Protein AF-A0A497LWS5-F1 (afdb_monomer)

Mean predicted aligned error: 10.03 Å

Solvent-accessible surface area (backbone atoms only — not comparable to full-atom values): 17982 Å² total; per-residue (Å²): 143,77,90,73,80,77,73,80,73,49,72,66,57,56,50,51,47,55,33,65,46,50,31,41,52,49,16,23,52,72,26,76,71,39,81,55,52,58,66,43,83,34,97,86,74,46,63,43,43,68,78,48,31,76,57,53,40,93,51,26,67,64,50,52,52,50,38,33,75,77,44,46,26,43,75,43,81,74,47,72,46,61,22,36,76,90,78,62,42,62,52,64,45,83,47,93,90,29,34,33,24,78,81,81,68,47,76,35,78,66,69,38,74,44,81,34,60,27,38,33,77,24,65,70,47,47,60,78,41,44,83,54,32,64,49,52,49,51,46,50,55,38,43,78,31,61,22,58,39,32,14,64,24,80,45,71,20,80,86,67,49,78,39,78,36,54,29,31,30,32,36,74,73,97,78,38,38,32,38,39,31,42,71,49,71,53,98,52,62,39,50,54,64,65,45,50,57,50,45,59,46,44,70,40,50,62,46,47,39,42,35,41,38,20,27,49,19,63,36,74,69,22,48,60,48,26,57,76,70,66,32,49,73,30,52,27,82,47,60,67,42,42,52,54,38,45,62,73,73,53,69,43,39,88,72,46,50,61,42,58,76,42,76,67,55,49,72,71,40,57,70,75,48,27,54,53,49,55,51,42,63,76,58,48,59,43,32,37,57,63,45,11,71,74,71,73,47,57,41,71,57,37,42,51,45,51,53,47,37,30,41,72,20,36,32,46,79,50,74,62,86,97,44,57,35,35,28,64,32,125

Radius of gyration: 25.65 Å; Cα contacts (8 Å, |Δi|>4): 575; chains: 1; bounding box: 59×60×75 Å

pLDDT: mean 88.38, std 11.38, range [30.94, 98.44]

Foldseek 3Di:
DDCDDPPPQDPVNLVLLLDPLNLLLVQCCQLPNDVKFFWDQDQVPGIDRVSQCVRVNPCSVVSLVVCVVVPQKDKDFDDKQWAAPPPRHSQWDDDDQWIAHPPPRDTGNDTDIDTTIMIHGPVVVCVVCVFSRLNSVVSVVLVVLQWSKHAQDWDQFQVRDIDTARMWTWHDDPFTQIEGEHEARDPDADELVQLVSQLVVCVRRLGLAAEYEYVQYHDPVNVVSCVVSRYQYQHHPTDVSSVVSCPVRPHRRVVSAQDFPDPVNLVPDDPLLSLLLVLQQVVQKDALVSSCVVSVHDSVSSVVSLSVSVSVSQWDWDDDPPTIMIGGDD

Sequence (330 aa):
MSRGGEALLKAEERRLLRDRRIQLLMGLLLGGGVERLTPILDPERGYRYPEAERILGSEAEELLEKLQSIGLLERETCGLLALCPRCGSTKIEPEDDAWRCLRCNALEEELRHKPLYCYRPNMERVKSLSDHLILPRVLEFLRERGYRAESPGELLGESGVKHRFDVIARGAGDNPPLIVIDIALGEGLAGDVEVKEMFAKVYDVNPFRAVLIAVPGLREEARRLAERYGIDAIEVKGPKSLLSGLLRVIPPVEEAGYRTLDVMSLLSLPDHLRKTATVLCSLGEATAEEVAERTGRARAVESSYLNQLVRMGYLKKERRGRRVLFSIVA

Secondary structure (DSSP, 8-state):
----------HHHHHHHH-HHHHHHHHHHHTTS-SSB--EEETTTEEE-HHHHHHHGGGHHHHHHHHHHTTSEEEEEEEEEEE-TTT--S-EEEETTEEEETTT--EESS-EEEEEEEEEE-HHHHHHTGGG-HHHHHHHHHHHTT-EEESSEEEE-TTS-EEEESEEEE-SSSS--EEEEEEEE-SS-B-HHHHHHHHHHHHHH--SEEEEEEES-B-HHHHHHHHHHT-EEEE-SSHHHHHHHHHHH---TTTSSPPP--HHHHHHS-HHHHHHHHHHHHHSEEEHHHHHHHHTS-HHHHHHHHHHHHHTTSEEEEEETTEEEEEE--

Nearest PDB structures (foldseek):
  4rs8-assembly1_B  TM=8.319E-01  e=2.334E-03  Sulfolobus sp. NOB8H2
  5k5q-assembly1_B  TM=8.916E-01  e=6.166E-03  Sulfolobus sp. NOB8H2
  5k5r-assembly1_C  TM=7.583E-01  e=3.686E-03  Sulfolobus sp. NOB8H2
  4jba-assembly1_B  TM=8.493E-01  e=2.295E-02  Escherichia coli K-12
  4hw0-assembly2_B  TM=7.861E-01  e=1.629E-02  Saccharolobus solfataricus P2

Structure (mmCIF, N/CA/C/O backbone):
data_AF-A0A497LWS5-F1
#
_entry.id   AF-A0A497LWS5-F1
#
loop_
_atom_site.group_PDB
_atom_site.id
_atom_site.type_symbol
_atom_site.label_atom_id
_atom_site.label_alt_id
_atom_site.label_comp_id
_atom_site.label_asym_id
_atom_site.label_entity_id
_atom_site.label_seq_id
_atom_site.pdbx_PDB_ins_code
_atom_site.Cartn_x
_atom_site.Cartn_y
_atom_site.Cartn_z
_atom_site.occupancy
_atom_site.B_iso_or_equiv
_atom_site.auth_seq_id
_atom_site.auth_comp_id
_atom_site.auth_asym_id
_atom_site.auth_atom_id
_atom_site.pdbx_PDB_model_num
ATOM 1 N N . MET A 1 1 ? 13.895 36.729 2.446 1.00 38.28 1 MET A N 1
ATOM 2 C CA . MET A 1 1 ? 13.066 36.783 1.224 1.00 38.28 1 MET A CA 1
ATOM 3 C C . MET A 1 1 ? 13.919 36.364 0.041 1.00 38.28 1 MET A C 1
ATOM 5 O O . MET A 1 1 ? 14.673 37.173 -0.475 1.00 38.28 1 MET A O 1
ATOM 9 N N . SER A 1 2 ? 13.818 35.106 -0.370 1.00 30.94 2 SER A N 1
ATOM 10 C CA . SER A 1 2 ? 14.335 34.622 -1.649 1.00 30.94 2 SER A CA 1
ATOM 11 C C . SER A 1 2 ? 13.308 33.631 -2.186 1.00 30.94 2 SER A C 1
ATOM 13 O O . SER A 1 2 ? 13.125 32.537 -1.662 1.00 30.94 2 SER A O 1
ATOM 15 N N . ARG A 1 3 ? 12.550 34.091 -3.183 1.00 40.72 3 ARG A N 1
ATOM 16 C CA . ARG A 1 3 ? 11.645 33.276 -3.991 1.00 40.72 3 ARG A CA 1
ATOM 17 C C . ARG A 1 3 ? 12.520 32.345 -4.839 1.00 40.72 3 ARG A C 1
ATOM 19 O O . ARG A 1 3 ? 13.001 32.759 -5.887 1.00 40.72 3 ARG A O 1
ATOM 26 N N . GLY A 1 4 ? 12.795 31.142 -4.339 1.00 32.44 4 GLY A N 1
ATOM 27 C CA . GLY A 1 4 ? 13.410 30.059 -5.108 1.00 32.44 4 GLY A CA 1
ATOM 28 C C . GLY A 1 4 ? 12.338 29.394 -5.964 1.00 32.44 4 GLY A C 1
ATOM 29 O O . GLY A 1 4 ? 11.291 29.023 -5.443 1.00 32.44 4 GLY A O 1
ATOM 30 N N . GLY A 1 5 ? 12.562 29.341 -7.275 1.00 33.16 5 GLY A N 1
ATOM 31 C CA . GLY A 1 5 ? 11.562 28.996 -8.280 1.00 33.16 5 GLY A CA 1
ATOM 32 C C . GLY A 1 5 ? 10.908 27.628 -8.096 1.00 33.16 5 GLY A C 1
ATOM 33 O O . GLY A 1 5 ? 11.512 26.597 -8.374 1.00 33.16 5 GLY A O 1
ATOM 34 N N . GLU A 1 6 ? 9.620 27.635 -7.765 1.00 42.16 6 GLU A N 1
ATOM 35 C CA . GLU A 1 6 ? 8.708 26.600 -8.236 1.00 42.16 6 GLU A CA 1
ATOM 36 C C . GLU A 1 6 ? 8.592 26.767 -9.754 1.00 42.16 6 GLU A C 1
ATOM 38 O O . GLU A 1 6 ? 7.849 27.61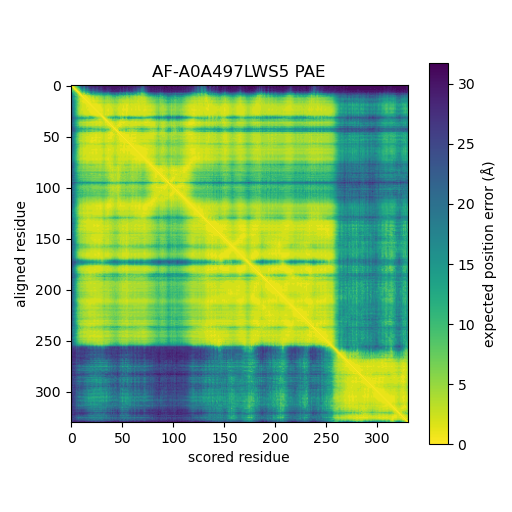6 -10.252 1.00 42.16 6 GLU A O 1
ATOM 43 N N . ALA A 1 7 ? 9.347 25.978 -10.521 1.00 49.41 7 ALA A N 1
ATOM 44 C CA . ALA A 1 7 ? 8.943 25.702 -11.890 1.00 49.41 7 ALA A CA 1
ATOM 45 C C . ALA A 1 7 ? 7.501 25.180 -11.814 1.00 49.41 7 ALA A C 1
ATOM 47 O O . ALA A 1 7 ? 7.252 24.157 -11.175 1.00 49.41 7 ALA A O 1
ATOM 48 N N . LEU A 1 8 ? 6.544 25.923 -12.381 1.00 55.91 8 LEU A N 1
ATOM 49 C CA . LEU A 1 8 ? 5.142 25.520 -12.444 1.00 55.91 8 LEU A CA 1
ATOM 50 C C . LEU A 1 8 ? 5.075 24.106 -13.033 1.00 55.91 8 LEU A C 1
ATOM 52 O O . LEU A 1 8 ? 5.254 23.931 -14.237 1.00 55.91 8 LEU A O 1
ATOM 56 N N . LEU A 1 9 ? 4.845 23.108 -12.173 1.00 67.44 9 LEU A N 1
ATOM 57 C CA . LEU A 1 9 ? 4.628 21.725 -12.593 1.00 67.44 9 LEU A CA 1
ATOM 58 C C . LEU A 1 9 ? 3.557 21.711 -13.673 1.00 67.44 9 LEU A C 1
ATOM 60 O O . LEU A 1 9 ? 2.461 22.256 -13.474 1.00 67.44 9 LEU A O 1
ATOM 64 N N . LYS A 1 10 ? 3.867 21.074 -14.800 1.00 79.69 10 LYS A N 1
ATOM 65 C CA . LYS A 1 10 ? 2.916 20.963 -15.905 1.00 79.69 10 LYS A CA 1
ATOM 66 C C . LYS A 1 10 ? 1.678 20.209 -15.414 1.00 79.69 10 LYS A C 1
ATOM 68 O O . LYS A 1 10 ? 1.763 19.339 -14.545 1.00 79.69 10 LYS A O 1
ATOM 73 N N . ALA A 1 11 ? 0.507 20.522 -15.970 1.00 76.75 11 ALA A N 1
ATOM 74 C CA . ALA A 1 11 ? -0.748 19.873 -15.573 1.00 76.75 11 ALA A CA 1
ATOM 75 C C . ALA A 1 11 ? -0.670 18.336 -15.682 1.00 76.75 11 ALA A C 1
ATOM 77 O O . ALA A 1 11 ? -1.199 17.622 -14.832 1.00 76.75 11 ALA A O 1
ATOM 78 N N . GLU A 1 12 ? 0.050 17.837 -16.685 1.00 79.31 12 GLU A N 1
ATOM 79 C CA . GLU A 1 12 ? 0.307 16.411 -16.898 1.00 79.31 12 GLU A CA 1
ATOM 80 C C . GLU A 1 12 ? 1.173 15.785 -15.800 1.00 79.31 12 GLU A C 1
ATOM 82 O O . GLU A 1 12 ? 0.857 14.697 -15.326 1.00 79.31 12 GLU A O 1
ATOM 87 N N . GLU A 1 13 ? 2.215 16.480 -15.335 1.00 84.44 13 GLU A N 1
ATOM 88 C CA . GLU A 1 13 ? 3.061 16.017 -14.226 1.00 84.44 13 GLU A CA 1
ATOM 89 C C . GLU A 1 13 ? 2.252 15.945 -12.931 1.00 84.44 13 GLU A C 1
ATOM 91 O O . GLU A 1 13 ? 2.324 14.961 -12.201 1.00 84.44 13 GLU A O 1
ATOM 96 N N . ARG A 1 14 ? 1.399 16.944 -12.668 1.00 84.06 14 ARG A N 1
ATOM 97 C CA . ARG A 1 14 ? 0.508 16.935 -11.496 1.00 84.06 14 ARG A CA 1
ATOM 98 C C . ARG A 1 14 ? -0.481 15.774 -11.527 1.00 84.06 14 ARG A C 1
ATOM 100 O O . ARG A 1 14 ? -0.742 15.183 -10.481 1.00 84.06 14 ARG A O 1
ATOM 107 N N . ARG A 1 15 ? -1.038 15.458 -12.700 1.00 85.50 15 ARG A N 1
ATOM 108 C CA . ARG A 1 15 ? -1.927 14.301 -12.884 1.00 85.50 15 ARG A CA 1
ATOM 109 C C . ARG A 1 15 ? -1.180 12.995 -12.646 1.00 85.50 15 ARG A C 1
ATOM 111 O O . ARG A 1 15 ? -1.668 12.167 -11.889 1.00 85.50 15 ARG A O 1
ATOM 118 N N . LEU A 1 16 ? 0.022 12.858 -13.208 1.00 88.75 16 LEU A N 1
ATOM 119 C CA . LEU A 1 16 ? 0.868 11.682 -13.013 1.00 88.75 16 LEU A CA 1
ATOM 120 C C . LEU A 1 16 ? 1.207 11.466 -11.533 1.00 88.75 16 LEU A C 1
ATOM 122 O O . LEU A 1 16 ? 1.075 10.359 -11.030 1.00 88.75 16 LEU A O 1
ATOM 126 N N . LEU A 1 17 ? 1.585 12.523 -10.811 1.00 88.50 17 LEU A N 1
ATOM 127 C CA . LEU A 1 17 ? 1.900 12.426 -9.384 1.00 88.50 17 LEU A CA 1
ATOM 128 C C . LEU A 1 17 ? 0.673 12.072 -8.536 1.00 88.50 17 LEU A C 1
ATOM 130 O O . LEU A 1 17 ? 0.833 11.472 -7.482 1.00 88.50 17 LEU A O 1
ATOM 134 N N . ARG A 1 18 ? -0.545 12.412 -8.971 1.00 86.75 18 ARG A N 1
ATOM 135 C CA . ARG A 1 18 ? -1.796 12.054 -8.280 1.00 86.75 18 ARG A CA 1
ATOM 136 C C . ARG A 1 18 ? -2.355 10.689 -8.685 1.00 86.75 18 ARG A C 1
ATOM 138 O O . ARG A 1 18 ? -3.322 10.245 -8.069 1.00 86.75 18 ARG A O 1
ATOM 145 N N . ASP A 1 19 ? -1.762 10.022 -9.671 1.00 90.12 19 ASP A N 1
ATOM 146 C CA . ASP A 1 19 ? -2.138 8.663 -10.050 1.00 90.12 19 ASP A CA 1
ATOM 147 C C . ASP A 1 19 ? -1.854 7.700 -8.883 1.00 90.12 19 ASP A C 1
ATOM 149 O O . ASP A 1 19 ? -0.761 7.676 -8.306 1.00 90.12 19 ASP A O 1
ATOM 153 N N . ARG A 1 20 ? -2.858 6.892 -8.527 1.00 91.69 20 ARG A N 1
ATOM 154 C CA . ARG A 1 20 ? -2.791 5.927 -7.423 1.00 91.69 20 ARG A CA 1
ATOM 155 C C . ARG A 1 20 ? -1.648 4.924 -7.589 1.00 91.69 20 ARG A C 1
ATOM 157 O O . ARG A 1 20 ? -0.993 4.594 -6.604 1.00 91.69 20 ARG A O 1
ATOM 164 N N . ARG A 1 21 ? -1.371 4.463 -8.812 1.00 94.00 21 ARG A N 1
ATOM 165 C CA . ARG A 1 21 ? -0.277 3.525 -9.109 1.00 94.00 21 ARG A CA 1
ATOM 166 C C . ARG A 1 21 ? 1.078 4.171 -8.831 1.00 94.00 21 ARG A C 1
ATOM 168 O O . ARG A 1 21 ? 1.944 3.540 -8.232 1.00 94.00 21 ARG A O 1
ATOM 175 N N . ILE A 1 22 ? 1.238 5.444 -9.187 1.00 94.50 22 ILE A N 1
ATOM 176 C CA . ILE A 1 22 ? 2.473 6.202 -8.940 1.00 94.50 22 ILE A CA 1
ATOM 177 C C . ILE A 1 22 ? 2.659 6.470 -7.442 1.00 94.50 22 ILE A C 1
ATOM 179 O O . ILE A 1 22 ? 3.753 6.267 -6.918 1.00 94.50 22 ILE A O 1
ATOM 183 N N . GLN A 1 23 ? 1.593 6.834 -6.723 1.00 94.25 23 GLN A N 1
ATOM 184 C CA . GLN A 1 23 ? 1.627 6.988 -5.261 1.00 94.25 23 GLN A CA 1
ATOM 185 C C . GLN A 1 23 ? 2.041 5.686 -4.562 1.00 94.25 23 GLN A C 1
ATOM 187 O O . GLN A 1 23 ? 2.899 5.711 -3.681 1.00 94.25 23 GLN A O 1
ATOM 192 N N . LEU A 1 24 ? 1.488 4.545 -4.985 1.00 94.31 24 LEU A N 1
ATOM 193 C CA . LEU A 1 24 ? 1.831 3.227 -4.443 1.00 94.31 24 LEU A CA 1
ATOM 194 C C . LEU A 1 24 ? 3.262 2.799 -4.782 1.00 94.31 24 LEU A C 1
ATOM 196 O O . LEU A 1 24 ? 3.932 2.225 -3.926 1.00 94.31 24 LEU A O 1
ATOM 200 N N . LEU A 1 25 ? 3.748 3.093 -5.993 1.00 95.44 25 LEU A N 1
ATOM 201 C CA . LEU A 1 25 ? 5.136 2.831 -6.381 1.00 95.44 25 LEU A CA 1
ATOM 202 C C . LEU A 1 25 ? 6.109 3.633 -5.511 1.00 95.44 25 LEU A C 1
ATOM 204 O O . LEU A 1 25 ? 7.076 3.081 -4.988 1.00 95.44 25 LEU A O 1
ATOM 208 N N . MET A 1 26 ? 5.832 4.924 -5.309 1.00 94.69 26 MET A N 1
ATOM 209 C CA . MET A 1 26 ? 6.629 5.754 -4.407 1.00 94.69 26 MET A CA 1
ATOM 210 C C . MET A 1 26 ? 6.539 5.259 -2.963 1.00 94.69 26 MET A C 1
ATOM 212 O O . MET A 1 26 ? 7.531 5.291 -2.241 1.00 94.69 26 MET A O 1
ATOM 216 N N . GLY A 1 27 ? 5.381 4.741 -2.558 1.00 93.62 27 GLY A N 1
ATOM 217 C CA . GLY A 1 27 ? 5.211 4.039 -1.292 1.00 93.62 27 GLY A CA 1
ATOM 218 C C . GLY A 1 27 ? 6.115 2.827 -1.135 1.00 93.62 27 GLY A C 1
ATOM 219 O O . GLY A 1 27 ? 6.771 2.703 -0.109 1.00 93.62 27 GLY A O 1
ATOM 220 N N . LEU A 1 28 ? 6.195 1.978 -2.161 1.00 94.25 28 LEU A N 1
ATOM 221 C CA . LEU A 1 28 ? 7.060 0.796 -2.181 1.00 94.25 28 LEU A CA 1
ATOM 222 C C . LEU A 1 28 ? 8.536 1.161 -2.000 1.00 94.25 28 LEU A C 1
ATOM 224 O O . LEU A 1 28 ? 9.228 0.553 -1.182 1.00 94.25 28 LEU A O 1
ATOM 228 N N . LEU A 1 29 ? 8.990 2.177 -2.736 1.00 93.62 29 LEU A N 1
ATOM 229 C CA . LEU A 1 29 ? 10.376 2.648 -2.716 1.00 93.62 29 LEU A CA 1
ATOM 230 C C . LEU A 1 29 ? 10.758 3.363 -1.410 1.00 93.62 29 LEU A C 1
ATOM 232 O O . LEU A 1 29 ? 11.913 3.323 -0.998 1.00 93.62 29 LEU A O 1
ATOM 236 N N . LEU A 1 30 ? 9.809 4.038 -0.752 1.00 91.06 30 LEU A N 1
ATOM 237 C CA . LEU A 1 30 ? 10.081 4.877 0.427 1.00 91.06 30 LEU A CA 1
ATOM 238 C C . LEU A 1 30 ? 9.642 4.248 1.757 1.00 91.06 30 LEU A C 1
ATOM 240 O O . LEU A 1 30 ? 10.062 4.717 2.820 1.00 91.06 30 LEU A O 1
ATOM 244 N N . GLY A 1 31 ? 8.793 3.222 1.702 1.00 81.12 31 GLY A N 1
ATOM 245 C CA . GLY A 1 31 ? 8.220 2.490 2.834 1.00 81.12 31 GLY A CA 1
ATOM 246 C C . GLY A 1 31 ? 9.021 1.258 3.255 1.00 81.12 31 GLY A C 1
ATOM 247 O O . GLY A 1 31 ? 8.512 0.442 4.012 1.00 81.12 31 GLY A O 1
ATOM 248 N N . GLY A 1 32 ? 10.252 1.096 2.758 1.00 71.62 32 GLY A N 1
ATOM 249 C CA . GLY A 1 32 ? 11.156 0.014 3.165 1.00 71.62 32 GLY A CA 1
ATOM 250 C C . GLY A 1 32 ? 10.890 -1.343 2.509 1.00 71.62 32 GLY A C 1
ATOM 251 O O . GLY A 1 32 ? 11.518 -2.321 2.902 1.00 71.62 32 GLY A O 1
ATOM 252 N N . GLY A 1 33 ? 9.996 -1.415 1.516 1.00 70.88 33 GLY A N 1
ATOM 253 C CA . GLY A 1 33 ? 9.726 -2.654 0.787 1.00 70.88 33 GLY A CA 1
ATOM 254 C C . GLY A 1 33 ? 10.850 -3.026 -0.181 1.00 70.88 33 GLY A C 1
ATOM 255 O O . GLY A 1 33 ? 11.246 -4.186 -0.251 1.00 70.88 33 GLY A O 1
ATOM 256 N N . VAL A 1 34 ? 11.365 -2.046 -0.932 1.00 85.12 34 VAL A N 1
ATOM 257 C CA . VAL A 1 34 ? 12.408 -2.250 -1.948 1.00 85.12 34 VAL A CA 1
ATOM 258 C C . VAL A 1 34 ? 13.305 -1.010 -2.027 1.00 85.12 34 VAL A C 1
ATOM 260 O O . VAL A 1 34 ? 12.800 0.099 -2.158 1.00 85.12 34 VAL A O 1
ATOM 263 N N . GLU A 1 35 ? 14.630 -1.184 -1.990 1.00 86.25 35 GLU A N 1
ATOM 264 C CA . GLU A 1 35 ? 15.592 -0.069 -2.102 1.00 86.25 35 GLU A CA 1
ATOM 265 C C . GLU A 1 35 ? 15.678 0.489 -3.534 1.00 86.25 35 GLU A C 1
ATOM 267 O O . GLU A 1 35 ? 15.780 1.698 -3.747 1.00 86.25 35 GLU A O 1
ATOM 272 N N . ARG A 1 36 ? 15.642 -0.404 -4.529 1.00 93.75 36 ARG A N 1
ATOM 273 C CA . ARG A 1 36 ? 15.696 -0.074 -5.955 1.00 93.75 36 ARG A CA 1
ATOM 274 C C . ARG A 1 36 ? 14.913 -1.083 -6.783 1.00 93.75 36 ARG A C 1
ATOM 276 O O . ARG A 1 36 ? 14.899 -2.268 -6.464 1.00 93.75 36 ARG A O 1
ATOM 283 N N . LEU A 1 37 ? 14.328 -0.637 -7.885 1.00 96.62 37 LEU A N 1
ATOM 284 C CA . LEU A 1 37 ? 13.694 -1.529 -8.853 1.00 96.62 37 LEU A CA 1
ATOM 285 C C . LEU A 1 37 ? 14.781 -2.101 -9.756 1.00 96.62 37 LEU A C 1
ATOM 287 O O . LEU A 1 37 ? 15.448 -1.348 -10.468 1.00 96.62 37 LEU A O 1
ATOM 291 N N . THR A 1 38 ? 14.969 -3.416 -9.710 1.00 95.06 38 THR A N 1
ATOM 292 C CA . THR A 1 38 ? 15.981 -4.133 -10.492 1.00 95.06 38 THR A CA 1
ATOM 293 C C . THR A 1 38 ? 15.288 -5.024 -11.520 1.00 95.06 38 THR A C 1
ATOM 295 O O . THR A 1 38 ? 14.347 -5.732 -11.162 1.00 95.06 38 THR A O 1
ATOM 298 N N . PRO A 1 39 ? 15.720 -5.003 -12.792 1.00 95.19 39 PRO A N 1
ATOM 299 C CA . PRO A 1 39 ? 15.145 -5.873 -13.796 1.00 95.19 39 PRO A CA 1
ATOM 300 C C . PRO A 1 39 ? 15.607 -7.317 -13.586 1.00 95.19 39 PRO A C 1
ATOM 302 O O . PRO A 1 39 ? 16.758 -7.564 -13.225 1.00 95.19 39 PRO A O 1
ATOM 305 N N . ILE A 1 40 ? 14.727 -8.272 -13.873 1.00 92.81 40 ILE A N 1
ATOM 306 C CA . ILE A 1 40 ? 15.056 -9.699 -13.935 1.00 92.81 40 ILE A CA 1
ATOM 307 C C . ILE A 1 40 ? 14.929 -10.203 -15.367 1.00 92.81 40 ILE A C 1
ATOM 309 O O . ILE A 1 40 ? 14.113 -9.689 -16.133 1.00 92.81 40 ILE A O 1
ATOM 313 N N . LEU A 1 41 ? 15.702 -11.227 -15.721 1.00 88.38 41 LEU A N 1
ATOM 314 C CA . LEU A 1 41 ? 15.520 -11.942 -16.981 1.00 88.38 41 LEU A CA 1
ATOM 315 C C . LEU A 1 41 ? 14.320 -12.887 -16.879 1.00 88.38 41 LEU A C 1
ATOM 317 O O . LEU A 1 41 ? 14.225 -13.694 -15.957 1.00 88.38 41 LEU A O 1
ATOM 321 N N . ASP A 1 42 ? 13.424 -12.791 -17.854 1.00 84.75 42 ASP A N 1
ATOM 322 C CA . ASP A 1 42 ? 12.297 -13.692 -18.063 1.00 84.75 42 ASP A CA 1
ATOM 323 C C . ASP A 1 42 ? 12.542 -14.448 -19.382 1.00 84.75 42 ASP A C 1
ATOM 325 O O . ASP A 1 42 ? 12.596 -13.817 -20.442 1.00 84.75 42 ASP A O 1
ATOM 329 N N . PRO A 1 43 ? 12.704 -15.784 -19.355 1.00 73.25 43 PRO A N 1
ATOM 330 C CA . PRO A 1 43 ? 13.042 -16.560 -20.549 1.00 73.25 43 PRO A CA 1
ATOM 331 C C . PRO A 1 43 ? 12.067 -16.384 -21.719 1.00 73.25 43 PRO A C 1
ATOM 333 O O . PRO A 1 43 ? 12.471 -16.512 -22.873 1.00 73.25 43 PRO A O 1
ATOM 336 N N . GLU A 1 44 ? 10.798 -16.074 -21.449 1.00 77.19 44 GLU A N 1
ATOM 337 C CA . GLU A 1 44 ? 9.766 -15.924 -22.477 1.00 77.19 44 GLU A CA 1
ATOM 338 C C . GLU A 1 44 ? 9.517 -14.464 -22.855 1.00 77.19 44 GLU A C 1
ATOM 340 O O . GLU A 1 44 ? 9.239 -14.157 -24.015 1.00 77.19 44 GLU A O 1
ATOM 345 N N . ARG A 1 45 ? 9.614 -13.552 -21.885 1.00 76.25 45 ARG A N 1
ATOM 346 C CA . ARG A 1 45 ? 9.246 -12.137 -22.050 1.00 76.25 45 ARG A CA 1
ATOM 347 C C . ARG A 1 45 ? 10.445 -11.192 -22.158 1.00 76.25 45 ARG A C 1
ATOM 349 O O . ARG A 1 45 ? 10.252 -9.993 -22.324 1.00 76.25 45 ARG A O 1
ATOM 356 N N . GLY A 1 46 ? 11.669 -11.711 -22.097 1.00 84.88 46 GLY A N 1
ATOM 357 C CA . GLY A 1 46 ? 12.904 -10.934 -22.178 1.00 84.88 46 GLY A CA 1
ATOM 358 C C . GLY A 1 46 ? 13.389 -10.497 -20.800 1.00 84.88 46 GLY A C 1
ATOM 359 O O . GLY A 1 46 ? 14.071 -11.252 -20.117 1.00 84.88 46 GLY A O 1
ATOM 360 N N . TYR A 1 47 ? 13.063 -9.276 -20.386 1.00 90.88 47 TYR A N 1
ATOM 361 C CA . TYR A 1 47 ? 13.327 -8.798 -19.028 1.00 90.88 47 TYR A CA 1
ATOM 362 C C . TYR A 1 47 ? 12.113 -8.063 -18.485 1.00 90.88 47 TYR A C 1
ATOM 364 O O . TYR A 1 47 ? 11.248 -7.619 -19.239 1.00 90.88 47 TYR A O 1
ATOM 372 N N . ARG A 1 48 ? 12.035 -7.989 -17.162 1.00 93.69 48 ARG A N 1
ATOM 373 C CA . ARG A 1 48 ? 10.847 -7.544 -16.438 1.00 93.69 48 ARG A CA 1
ATOM 374 C C . ARG A 1 48 ? 11.223 -6.780 -15.189 1.00 93.69 48 ARG A C 1
ATOM 376 O O . ARG A 1 48 ? 12.304 -6.993 -14.650 1.00 93.69 48 ARG A O 1
ATOM 383 N N . TYR A 1 49 ? 10.296 -5.969 -14.692 1.00 95.62 49 TYR A N 1
ATOM 384 C CA . TYR A 1 49 ? 10.394 -5.312 -13.385 1.00 95.62 49 TYR A CA 1
ATOM 385 C C . TYR A 1 49 ? 9.274 -5.832 -12.477 1.00 95.62 49 TYR A C 1
ATOM 387 O O . TYR A 1 49 ? 8.261 -5.149 -12.334 1.00 95.62 49 TYR A O 1
ATOM 395 N N . PRO A 1 50 ? 9.391 -7.030 -11.876 1.00 94.19 50 PRO A N 1
ATOM 396 C CA . PRO A 1 50 ? 8.275 -7.701 -11.204 1.00 94.19 50 PRO A CA 1
ATOM 397 C C . PRO A 1 50 ? 7.599 -6.849 -10.126 1.00 94.19 50 PRO A C 1
ATOM 399 O O . PRO A 1 50 ? 6.374 -6.843 -9.997 1.00 94.19 50 PRO A O 1
ATOM 402 N N . GLU A 1 51 ? 8.392 -6.111 -9.355 1.00 94.25 51 GLU A N 1
ATOM 403 C CA . GLU A 1 51 ? 7.930 -5.227 -8.291 1.00 94.25 51 GLU A CA 1
ATOM 404 C C . GLU A 1 51 ? 7.148 -4.034 -8.843 1.00 94.25 51 GLU A C 1
ATOM 406 O O . GLU A 1 51 ? 6.094 -3.693 -8.303 1.00 94.25 51 GLU A O 1
ATOM 411 N N . ALA A 1 52 ? 7.629 -3.438 -9.937 1.00 95.75 52 ALA A N 1
ATOM 412 C CA . ALA A 1 52 ? 6.954 -2.333 -10.604 1.00 95.75 52 ALA A CA 1
ATOM 413 C C . ALA A 1 52 ? 5.698 -2.819 -11.339 1.00 95.75 52 ALA A C 1
ATOM 415 O O . ALA A 1 52 ? 4.636 -2.227 -11.189 1.00 95.75 52 ALA A O 1
ATOM 416 N N . GLU A 1 53 ? 5.778 -3.934 -12.065 1.00 96.12 53 GLU A N 1
ATOM 417 C CA . GLU A 1 53 ? 4.673 -4.545 -12.814 1.00 96.12 53 GLU A CA 1
ATOM 418 C C . GLU A 1 53 ? 3.490 -4.917 -11.916 1.00 96.12 53 GLU A C 1
ATOM 420 O O . GLU A 1 53 ? 2.340 -4.773 -12.325 1.00 96.12 53 GLU A O 1
ATOM 425 N N . ARG A 1 54 ? 3.740 -5.316 -10.661 1.00 93.44 54 ARG A N 1
ATOM 426 C CA . ARG A 1 54 ? 2.679 -5.589 -9.675 1.00 93.44 54 ARG A CA 1
ATOM 427 C C . ARG A 1 54 ? 1.814 -4.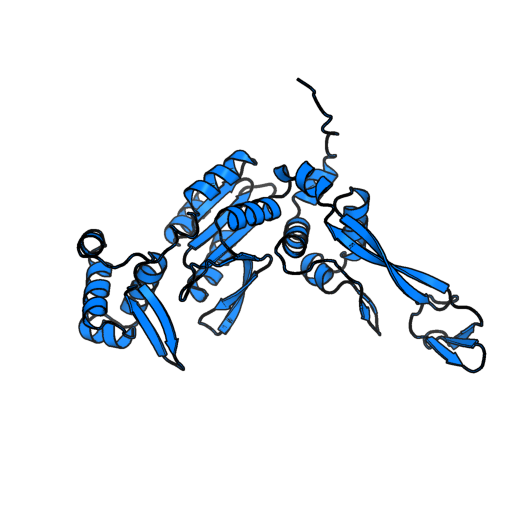358 -9.363 1.00 93.44 54 ARG A C 1
ATOM 429 O O . ARG A 1 54 ? 0.692 -4.509 -8.880 1.00 93.44 54 ARG A O 1
ATOM 436 N N . ILE A 1 55 ? 2.337 -3.150 -9.577 1.00 94.44 55 ILE A N 1
ATOM 437 C CA . ILE A 1 55 ? 1.668 -1.879 -9.261 1.00 94.44 55 ILE A CA 1
ATOM 438 C C . ILE A 1 55 ? 1.253 -1.137 -10.537 1.00 94.44 55 ILE A C 1
ATOM 440 O O . ILE A 1 55 ? 0.131 -0.646 -10.633 1.00 94.44 55 ILE A O 1
ATOM 444 N N . LEU A 1 56 ? 2.161 -1.045 -11.504 1.00 96.00 56 LEU A N 1
ATOM 445 C CA . LEU A 1 56 ? 2.019 -0.263 -12.729 1.00 96.00 56 LEU A CA 1
ATOM 446 C C . LEU A 1 56 ? 1.361 -1.060 -13.866 1.00 96.00 56 LEU A C 1
ATOM 448 O O . LEU A 1 56 ? 0.814 -0.461 -14.789 1.00 96.00 56 LEU A O 1
ATOM 452 N N . GLY A 1 57 ? 1.366 -2.394 -13.786 1.00 94.44 57 GLY A N 1
ATOM 453 C CA . GLY A 1 57 ? 0.869 -3.276 -14.838 1.00 94.44 57 GLY A CA 1
ATOM 454 C C . GLY A 1 57 ? 1.840 -3.390 -16.014 1.00 94.44 57 GLY A C 1
ATOM 455 O O . GLY A 1 57 ? 3.056 -3.306 -15.845 1.00 94.44 57 GLY A O 1
ATOM 456 N N . SER A 1 58 ? 1.301 -3.586 -17.219 1.00 91.56 58 SER A N 1
ATOM 457 C CA . SER A 1 58 ? 2.083 -3.739 -18.457 1.00 91.56 58 SER A CA 1
ATOM 458 C C . SER A 1 58 ? 2.838 -2.476 -18.878 1.00 91.56 58 SER A C 1
ATOM 460 O O . SER A 1 58 ? 3.791 -2.569 -19.639 1.00 91.56 58 SER A O 1
ATOM 462 N N . GLU A 1 59 ? 2.434 -1.309 -18.377 1.00 93.69 59 GLU A N 1
ATOM 463 C CA . GLU A 1 59 ? 3.053 -0.006 -18.664 1.00 93.69 59 GLU A CA 1
ATOM 464 C C . GLU A 1 59 ? 4.271 0.284 -17.764 1.00 93.69 59 GLU A C 1
ATOM 466 O O . GLU A 1 59 ? 4.751 1.415 -17.718 1.00 93.69 59 GLU A O 1
ATOM 471 N N . ALA A 1 60 ? 4.752 -0.699 -16.991 1.00 95.69 60 ALA A N 1
ATOM 472 C CA . ALA A 1 60 ? 5.758 -0.469 -15.957 1.00 95.69 60 ALA A CA 1
ATOM 473 C C . ALA A 1 60 ? 7.026 0.209 -16.491 1.00 95.69 60 ALA A C 1
ATOM 475 O O . ALA A 1 60 ? 7.440 1.220 -15.935 1.00 95.69 60 ALA A O 1
ATOM 476 N N . GLU A 1 61 ? 7.618 -0.306 -17.568 1.00 93.38 61 GLU A N 1
ATOM 477 C CA . GLU A 1 61 ? 8.846 0.263 -18.133 1.00 93.38 61 GLU A CA 1
ATOM 478 C C . GLU A 1 61 ? 8.642 1.705 -18.622 1.00 93.38 61 GLU A C 1
ATOM 480 O O . GLU A 1 61 ? 9.385 2.598 -18.216 1.00 93.38 61 GLU A O 1
ATOM 485 N N . GLU A 1 62 ? 7.590 1.955 -19.407 1.00 94.69 62 GLU A N 1
ATOM 486 C CA . GLU A 1 62 ? 7.264 3.290 -19.926 1.00 94.69 62 GLU A CA 1
ATOM 487 C C . GLU A 1 62 ? 7.048 4.303 -18.791 1.00 94.69 62 GLU A C 1
ATOM 489 O O . GLU A 1 62 ? 7.566 5.422 -18.821 1.00 94.69 62 GLU A O 1
ATOM 494 N N . LEU A 1 63 ? 6.320 3.909 -17.743 1.00 96.06 63 LEU A N 1
ATOM 495 C CA . LEU A 1 63 ? 6.089 4.768 -16.586 1.00 96.06 63 LEU A CA 1
ATOM 496 C C . LEU A 1 63 ? 7.371 5.004 -15.780 1.00 96.06 63 LEU A C 1
ATOM 498 O O . LEU A 1 63 ? 7.576 6.124 -15.317 1.00 96.06 63 LEU A O 1
ATOM 502 N N . LEU A 1 64 ? 8.258 4.014 -15.637 1.00 96.88 64 LEU A N 1
ATOM 503 C CA . LEU A 1 64 ? 9.556 4.205 -14.978 1.00 96.88 64 LEU A CA 1
ATOM 504 C C . LEU A 1 64 ? 10.445 5.188 -15.746 1.00 96.88 64 LEU A C 1
ATOM 506 O O . LEU A 1 64 ? 11.033 6.084 -15.138 1.00 96.88 64 LEU A O 1
ATOM 510 N N . GLU A 1 65 ? 10.501 5.079 -17.074 1.00 95.19 65 GLU A N 1
ATOM 511 C CA . GLU A 1 65 ? 11.197 6.044 -17.931 1.00 95.19 65 GLU A CA 1
ATOM 512 C C . GLU A 1 65 ? 10.588 7.444 -17.814 1.00 95.19 65 GLU A C 1
ATOM 514 O O . GLU A 1 65 ? 11.310 8.433 -17.660 1.00 95.19 65 GLU A O 1
ATOM 519 N N . LYS A 1 66 ? 9.256 7.543 -17.786 1.00 94.75 66 LYS A N 1
ATOM 520 C CA . LYS A 1 66 ? 8.563 8.818 -17.592 1.00 94.75 66 LYS A CA 1
ATOM 521 C C . LYS A 1 66 ? 8.892 9.437 -16.235 1.00 94.75 66 LYS A C 1
ATOM 523 O O . LYS A 1 66 ? 9.242 10.615 -16.177 1.00 94.75 66 LYS A O 1
ATOM 528 N N . LEU A 1 67 ? 8.843 8.659 -15.154 1.00 95.19 67 LEU A N 1
ATOM 529 C CA . LEU A 1 67 ? 9.202 9.119 -13.810 1.00 95.19 67 LEU A CA 1
ATOM 530 C C . LEU A 1 67 ? 10.674 9.543 -13.714 1.00 95.19 67 LEU A C 1
ATOM 532 O O . LEU A 1 67 ? 10.989 10.504 -13.010 1.00 95.19 67 LEU A O 1
ATOM 536 N N . GLN A 1 68 ? 11.563 8.874 -14.448 1.00 95.81 68 GLN A N 1
ATOM 537 C CA . GLN A 1 68 ? 12.964 9.267 -14.557 1.00 95.81 68 GLN A CA 1
ATOM 538 C C . GLN A 1 68 ? 13.133 10.584 -15.324 1.00 95.81 68 GLN A C 1
ATOM 540 O O . GLN A 1 68 ? 13.876 11.455 -14.877 1.00 95.81 68 GLN A O 1
ATOM 545 N N . SER A 1 69 ? 12.409 10.783 -16.428 1.00 93.44 69 SER A N 1
ATOM 546 C CA . SER A 1 69 ? 12.509 12.016 -17.224 1.00 93.44 69 SER A CA 1
ATOM 547 C C . SER A 1 69 ? 12.024 13.270 -16.482 1.00 93.44 69 SER A C 1
ATOM 549 O O . SER A 1 69 ? 12.572 14.349 -16.693 1.00 93.44 69 SER A O 1
ATOM 551 N N . ILE A 1 70 ? 11.058 13.138 -15.560 1.00 91.88 70 ILE A N 1
ATOM 552 C CA . ILE A 1 70 ? 10.625 14.236 -14.667 1.00 91.88 70 ILE A CA 1
ATOM 553 C C . ILE A 1 70 ? 11.498 14.372 -13.402 1.00 91.88 70 ILE A C 1
ATOM 555 O O . ILE A 1 70 ? 11.216 15.201 -12.525 1.00 91.88 70 ILE A O 1
ATOM 559 N N . GLY A 1 71 ? 12.533 13.533 -13.293 1.00 93.25 71 GLY A N 1
ATOM 560 C CA . GLY A 1 71 ? 13.515 13.511 -12.214 1.00 93.25 71 GLY A CA 1
ATOM 561 C C . GLY A 1 71 ? 13.034 12.883 -10.909 1.00 93.25 71 GLY A C 1
ATOM 562 O O . GLY A 1 71 ? 13.730 13.006 -9.909 1.00 93.25 71 GLY A O 1
ATOM 563 N N . LEU A 1 72 ? 11.851 12.254 -10.867 1.00 93.81 72 LEU A N 1
ATOM 564 C CA . LEU A 1 72 ? 11.353 11.609 -9.643 1.00 93.81 72 LEU A CA 1
ATOM 565 C C . LEU A 1 72 ? 12.144 10.335 -9.319 1.00 93.81 72 LEU A C 1
ATOM 567 O O . LEU A 1 72 ? 12.322 9.996 -8.148 1.00 93.81 72 LEU A O 1
ATOM 571 N N . LEU A 1 73 ? 12.631 9.655 -10.357 1.00 96.62 73 LEU A N 1
ATOM 572 C CA . LEU A 1 73 ? 13.541 8.524 -10.242 1.00 96.62 73 LEU A CA 1
ATOM 573 C C . LEU A 1 73 ? 14.910 8.871 -10.828 1.00 96.62 73 LEU A C 1
ATOM 575 O O . LEU A 1 73 ? 15.023 9.537 -11.855 1.00 96.62 73 LEU A O 1
ATOM 579 N N . GLU A 1 74 ? 15.948 8.352 -10.196 1.00 96.69 74 GLU A N 1
ATOM 580 C CA . GLU A 1 74 ? 17.275 8.200 -10.777 1.00 96.69 74 GLU A CA 1
ATOM 581 C C . GLU A 1 74 ? 17.393 6.808 -11.396 1.00 96.69 74 GLU A C 1
ATOM 583 O O . GLU A 1 74 ? 16.745 5.860 -10.940 1.00 96.69 74 GLU A O 1
ATOM 588 N N . ARG A 1 75 ? 18.227 6.679 -12.433 1.00 96.06 75 ARG A N 1
ATOM 589 C CA . ARG A 1 75 ? 18.548 5.383 -13.036 1.00 96.06 75 ARG A CA 1
ATOM 590 C C . ARG A 1 75 ? 20.049 5.156 -13.112 1.00 96.06 75 ARG A C 1
ATOM 592 O O . ARG A 1 75 ? 20.798 6.073 -13.438 1.00 96.06 75 ARG A O 1
ATOM 599 N N . GLU A 1 76 ? 20.457 3.916 -12.894 1.00 95.81 76 GLU A N 1
ATOM 600 C CA . GLU A 1 76 ? 21.824 3.433 -13.091 1.00 95.81 76 GLU A CA 1
ATOM 601 C C . GLU A 1 76 ? 21.804 2.216 -14.020 1.00 95.81 76 GLU A C 1
ATOM 603 O O . GLU A 1 76 ? 20.874 1.410 -13.967 1.00 95.81 76 GLU A O 1
ATOM 608 N N . THR A 1 77 ? 22.806 2.059 -14.885 1.00 95.88 77 THR A N 1
ATOM 609 C CA . THR A 1 77 ? 22.953 0.817 -15.655 1.00 95.88 77 THR A CA 1
ATOM 610 C C . THR A 1 77 ? 23.352 -0.298 -14.696 1.00 95.88 77 THR A C 1
ATOM 612 O O . THR A 1 77 ? 24.381 -0.193 -14.035 1.00 95.88 77 THR A O 1
ATOM 615 N N . CYS A 1 78 ? 22.560 -1.365 -14.628 1.00 93.44 78 CYS A N 1
ATOM 616 C CA . CYS A 1 78 ? 22.829 -2.501 -13.744 1.00 93.44 78 CYS A CA 1
ATOM 617 C C . CYS A 1 78 ? 22.889 -3.852 -14.467 1.00 93.44 78 CYS A C 1
ATOM 619 O O . CYS A 1 78 ? 23.089 -4.881 -13.829 1.00 93.44 78 CYS A O 1
ATOM 621 N N . GLY A 1 79 ? 22.770 -3.852 -15.796 1.00 91.12 79 GLY A N 1
ATOM 622 C CA . GLY A 1 79 ? 23.000 -5.031 -16.620 1.00 91.12 79 GLY A CA 1
ATOM 623 C C . GLY A 1 79 ? 23.101 -4.694 -18.103 1.00 91.12 79 GLY A C 1
ATOM 624 O O . GLY A 1 79 ? 22.764 -3.589 -18.532 1.00 91.12 79 GLY A O 1
ATOM 625 N N . LEU A 1 80 ? 23.553 -5.669 -18.887 1.00 91.69 80 LEU A N 1
ATOM 626 C CA . LEU A 1 80 ? 23.537 -5.637 -20.345 1.00 91.69 80 LEU A CA 1
ATOM 627 C C . LEU A 1 80 ? 22.775 -6.866 -20.834 1.00 91.69 80 LEU A C 1
ATOM 629 O O . LEU A 1 80 ? 23.134 -7.996 -20.515 1.00 91.69 80 LEU A O 1
ATOM 633 N N . LEU A 1 81 ? 21.713 -6.635 -21.595 1.00 91.31 81 LEU A N 1
ATOM 634 C CA . LEU A 1 81 ? 20.925 -7.680 -22.220 1.00 91.31 81 LEU A CA 1
ATOM 635 C C . LEU A 1 81 ? 21.488 -7.981 -23.603 1.00 91.31 81 LEU A C 1
ATOM 637 O O . LEU A 1 81 ? 21.466 -7.115 -24.481 1.00 91.31 81 LEU A O 1
ATOM 641 N N . ALA A 1 82 ? 21.960 -9.207 -23.789 1.00 91.06 82 ALA A N 1
ATOM 642 C CA . ALA A 1 82 ? 22.374 -9.702 -25.089 1.00 91.06 82 ALA A CA 1
ATOM 643 C C . ALA A 1 82 ? 21.144 -10.020 -25.955 1.00 91.06 82 ALA A C 1
ATOM 645 O O . ALA A 1 82 ? 20.186 -10.655 -25.507 1.00 91.06 82 ALA A O 1
ATOM 646 N N . LEU A 1 83 ? 21.164 -9.540 -27.194 1.00 92.75 83 LEU A N 1
ATOM 647 C CA . LEU A 1 83 ? 20.073 -9.632 -28.152 1.00 92.75 83 LEU A CA 1
ATOM 648 C C . LEU A 1 83 ? 20.612 -10.090 -29.501 1.00 92.75 83 LEU A C 1
ATOM 650 O O . LEU A 1 83 ? 21.639 -9.603 -29.975 1.00 92.75 83 LEU A O 1
ATOM 654 N N . CYS A 1 84 ? 19.856 -10.961 -30.164 1.00 93.06 84 CYS A N 1
ATOM 655 C CA . CYS A 1 84 ? 20.120 -11.321 -31.547 1.00 93.06 84 CYS A CA 1
ATOM 656 C C . CYS A 1 84 ? 20.034 -10.059 -32.432 1.00 93.06 84 CYS A C 1
ATOM 658 O O . CYS A 1 84 ? 18.970 -9.428 -32.465 1.00 93.06 84 CYS A O 1
ATOM 660 N N . PRO A 1 85 ? 21.088 -9.708 -33.192 1.00 94.50 85 PRO A N 1
ATOM 661 C CA . PRO A 1 85 ? 21.075 -8.569 -34.112 1.00 94.50 85 PRO A CA 1
ATOM 662 C C . PRO A 1 85 ? 19.945 -8.616 -35.150 1.00 94.50 85 PRO A C 1
ATOM 664 O O . PRO A 1 85 ? 19.413 -7.576 -35.531 1.00 94.50 85 PRO A O 1
ATOM 667 N N . ARG A 1 86 ? 19.542 -9.821 -35.580 1.00 93.31 86 ARG A N 1
ATOM 668 C CA . ARG A 1 86 ? 18.529 -10.031 -36.630 1.00 93.31 86 ARG A CA 1
ATOM 669 C C . ARG A 1 86 ? 17.099 -9.848 -36.142 1.00 93.31 86 ARG A C 1
ATOM 671 O O . ARG A 1 86 ? 16.299 -9.213 -36.818 1.00 93.31 86 ARG A O 1
ATOM 678 N N . CYS A 1 87 ? 16.753 -10.467 -35.014 1.00 92.38 87 CYS A N 1
ATOM 679 C CA . CYS A 1 87 ? 15.358 -10.572 -34.567 1.00 92.38 87 CYS A CA 1
ATOM 680 C C . CYS A 1 87 ? 15.099 -10.021 -33.158 1.00 92.38 87 CYS A C 1
ATOM 682 O O . CYS A 1 87 ? 13.959 -10.058 -32.692 1.00 92.38 87 CYS A O 1
ATOM 684 N N . GLY A 1 88 ? 16.137 -9.553 -32.457 1.00 89.69 88 GLY A N 1
ATOM 685 C CA . GLY A 1 88 ? 16.033 -9.009 -31.104 1.00 89.69 88 GLY A CA 1
ATOM 686 C C . GLY A 1 88 ? 15.675 -10.033 -30.024 1.00 89.69 88 GLY A C 1
ATOM 687 O O . GLY A 1 88 ? 15.269 -9.638 -28.938 1.00 89.69 88 GLY A O 1
ATOM 688 N N . SER A 1 89 ? 15.769 -11.338 -30.297 1.00 89.88 89 SER A N 1
ATOM 689 C CA . SER A 1 89 ? 15.518 -12.365 -29.280 1.00 89.88 89 SER A CA 1
ATOM 690 C C . SER A 1 89 ? 16.632 -12.406 -28.235 1.00 89.88 89 SER A C 1
ATOM 692 O O . SER A 1 89 ? 17.802 -12.256 -28.577 1.00 89.88 89 SER A O 1
ATOM 694 N N . THR A 1 90 ? 16.250 -12.672 -26.987 1.00 90.06 90 THR A N 1
ATOM 695 C CA . THR A 1 90 ? 17.142 -12.951 -25.851 1.00 90.06 90 THR A CA 1
ATOM 696 C C . THR A 1 90 ? 17.523 -14.430 -25.735 1.00 90.06 90 THR A C 1
ATOM 698 O O . THR A 1 90 ? 18.379 -14.773 -24.928 1.00 90.06 90 THR A O 1
ATOM 701 N N . LYS A 1 91 ? 16.892 -15.321 -26.518 1.00 90.88 91 LYS A N 1
ATOM 702 C CA . LYS A 1 91 ? 17.169 -16.765 -26.511 1.00 90.88 91 LYS A CA 1
ATOM 703 C C . LYS A 1 91 ? 18.352 -17.051 -27.434 1.00 90.88 91 LYS A C 1
ATOM 705 O O . LYS A 1 91 ? 18.175 -17.193 -28.648 1.00 90.88 91 LYS A O 1
ATOM 710 N N . ILE A 1 92 ? 19.547 -17.050 -26.858 1.00 90.94 92 ILE A N 1
ATOM 711 C CA . ILE A 1 92 ? 20.816 -17.159 -27.575 1.00 90.94 92 ILE A CA 1
ATOM 712 C C . ILE A 1 92 ? 21.686 -18.194 -26.860 1.00 90.94 92 ILE A C 1
ATOM 714 O O . ILE A 1 92 ? 21.785 -18.158 -25.635 1.00 90.94 92 ILE A O 1
ATOM 718 N N . GLU A 1 93 ? 22.309 -19.087 -27.622 1.00 93.69 93 GLU A N 1
ATOM 719 C CA . GLU A 1 93 ? 23.253 -20.091 -27.125 1.00 93.69 93 GLU A CA 1
ATOM 720 C C . GLU A 1 93 ? 24.603 -19.951 -27.844 1.00 93.69 93 GLU A C 1
ATOM 722 O O . GLU A 1 93 ? 24.623 -19.577 -29.020 1.00 93.69 93 GLU A O 1
ATOM 727 N N . PRO A 1 94 ? 25.732 -20.202 -27.161 1.00 94.25 94 PRO A N 1
ATOM 728 C CA . PRO A 1 94 ? 27.037 -20.236 -27.813 1.00 94.25 94 PRO A CA 1
ATOM 729 C C . PRO A 1 94 ? 27.138 -21.448 -28.754 1.00 94.25 94 PRO A C 1
ATOM 731 O O . PRO A 1 94 ? 26.750 -22.555 -28.379 1.00 94.25 94 PRO A O 1
ATOM 734 N N . GLU A 1 95 ? 27.677 -21.245 -29.955 1.00 93.94 95 GLU A N 1
ATOM 735 C CA . GLU A 1 95 ? 28.003 -22.300 -30.919 1.00 93.94 95 GLU A CA 1
ATOM 736 C C . GLU A 1 95 ? 29.359 -22.003 -31.568 1.00 93.94 95 GLU A C 1
ATOM 738 O O . GLU A 1 95 ? 29.490 -21.039 -32.322 1.00 93.94 95 GLU A O 1
ATOM 743 N N . ASP A 1 96 ? 30.356 -22.838 -31.261 1.00 92.12 96 ASP A N 1
ATOM 744 C CA . ASP A 1 96 ? 31.762 -22.638 -31.628 1.00 92.12 96 ASP A CA 1
ATOM 745 C C . ASP A 1 96 ? 32.254 -21.217 -31.267 1.00 92.12 96 ASP A C 1
ATOM 747 O O . ASP A 1 96 ? 32.182 -20.822 -30.100 1.00 92.12 96 ASP A O 1
ATOM 751 N N . ASP A 1 97 ? 32.723 -20.447 -32.255 1.00 91.94 97 ASP A N 1
ATOM 752 C CA . ASP A 1 97 ? 33.198 -19.062 -32.110 1.00 91.94 97 ASP A CA 1
ATOM 753 C C . ASP A 1 97 ? 32.082 -18.013 -32.332 1.00 91.94 97 ASP A C 1
ATOM 755 O O . ASP A 1 97 ? 32.357 -16.827 -32.518 1.00 91.94 97 ASP A O 1
ATOM 759 N N . ALA A 1 98 ? 30.812 -18.432 -32.342 1.00 94.50 98 ALA A N 1
ATOM 760 C CA . ALA A 1 98 ? 29.662 -17.583 -32.636 1.00 94.50 98 ALA A CA 1
ATOM 761 C C . ALA A 1 98 ? 28.475 -17.836 -31.686 1.00 94.50 98 ALA A C 1
ATOM 763 O O . ALA A 1 98 ? 28.532 -18.613 -30.731 1.00 94.50 98 ALA A O 1
ATOM 764 N N . TRP A 1 99 ? 27.366 -17.139 -31.940 1.00 95.31 99 TRP A N 1
ATOM 765 C CA . TRP A 1 99 ? 26.146 -17.207 -31.144 1.00 95.31 99 TRP A CA 1
ATOM 766 C C . TRP A 1 99 ? 24.947 -17.592 -32.006 1.00 95.31 99 TRP A C 1
ATOM 768 O O . TRP A 1 99 ? 24.595 -16.889 -32.958 1.00 95.31 99 TRP A O 1
ATOM 778 N N . ARG A 1 100 ? 24.263 -18.681 -31.646 1.00 95.75 100 ARG A N 1
ATOM 779 C CA . ARG A 1 100 ? 23.034 -19.125 -32.306 1.00 95.75 100 ARG A CA 1
ATOM 780 C C . ARG A 1 100 ? 21.810 -18.522 -31.629 1.00 95.75 100 ARG A C 1
ATOM 782 O O . ARG A 1 100 ? 21.571 -18.704 -30.438 1.00 95.75 100 ARG A O 1
ATOM 789 N N . CYS A 1 101 ? 20.964 -17.853 -32.407 1.00 94.75 101 CYS A N 1
ATOM 790 C CA . CYS A 1 101 ? 19.654 -17.417 -31.940 1.00 94.75 101 CYS A CA 1
ATOM 791 C C . CYS A 1 101 ? 18.620 -18.546 -32.040 1.00 94.75 101 CYS A C 1
ATOM 793 O O . CYS A 1 101 ? 18.262 -18.962 -33.139 1.00 94.75 101 CYS A O 1
ATOM 795 N N . LEU A 1 102 ? 18.020 -18.951 -30.920 1.00 92.50 102 LEU A N 1
ATOM 796 C CA . LEU A 1 102 ? 17.009 -20.018 -30.883 1.00 92.50 102 LEU A CA 1
ATOM 797 C C . LEU A 1 102 ? 15.644 -19.613 -31.467 1.00 92.50 102 LEU A C 1
ATOM 799 O O . LEU A 1 102 ? 14.744 -20.441 -31.579 1.00 92.50 102 LEU A O 1
ATOM 803 N N . ARG A 1 103 ? 15.457 -18.334 -31.823 1.00 92.38 103 ARG A N 1
ATOM 804 C CA . ARG A 1 103 ? 14.204 -17.829 -32.409 1.00 92.38 103 ARG A CA 1
ATOM 805 C C . ARG A 1 103 ? 14.224 -17.789 -33.934 1.00 92.38 103 ARG A C 1
ATOM 807 O O . ARG A 1 103 ? 13.254 -18.204 -34.555 1.00 92.38 103 ARG A O 1
ATOM 814 N N . CYS A 1 104 ? 15.278 -17.235 -34.534 1.00 94.94 104 CYS A N 1
ATOM 815 C CA . CYS A 1 104 ? 15.393 -17.103 -35.993 1.00 94.94 104 CYS A CA 1
ATOM 816 C C . CYS A 1 104 ? 16.488 -17.985 -36.605 1.00 94.94 104 CYS A C 1
ATOM 818 O O . CYS A 1 104 ? 16.685 -17.942 -37.815 1.00 94.94 104 CYS A O 1
ATOM 820 N N . ASN A 1 105 ? 17.194 -18.764 -35.780 1.00 94.88 105 ASN A N 1
ATOM 821 C CA . ASN A 1 105 ? 18.278 -19.665 -36.167 1.00 94.88 105 ASN A CA 1
ATOM 822 C C . ASN A 1 105 ? 19.497 -18.988 -36.821 1.00 94.88 105 ASN A C 1
ATOM 824 O O . ASN A 1 105 ? 20.330 -19.669 -37.417 1.00 94.88 105 ASN A O 1
ATOM 828 N N . ALA A 1 106 ? 19.603 -17.659 -36.723 1.00 95.00 106 ALA A N 1
ATOM 829 C CA . ALA A 1 106 ? 20.769 -16.920 -37.191 1.00 95.00 106 ALA A CA 1
ATOM 830 C C . ALA A 1 106 ? 21.994 -17.242 -36.326 1.00 95.00 106 ALA A C 1
ATOM 832 O O . ALA A 1 106 ? 21.870 -17.326 -35.101 1.00 95.00 106 ALA A O 1
ATOM 833 N N . LEU A 1 107 ? 23.143 -17.392 -36.984 1.00 95.75 107 LEU A N 1
ATOM 834 C CA . LEU A 1 107 ? 24.458 -17.501 -36.365 1.00 95.75 107 LEU A CA 1
ATOM 835 C C . LEU A 1 107 ? 25.149 -16.142 -36.509 1.00 95.75 107 LEU A C 1
ATOM 837 O O . LEU A 1 107 ? 25.259 -15.632 -37.624 1.00 95.75 107 LEU A O 1
ATOM 841 N N . GLU A 1 108 ? 25.532 -15.532 -35.393 1.00 95.25 108 GLU A N 1
ATOM 842 C CA . GLU A 1 108 ? 26.076 -14.172 -35.349 1.00 95.25 108 GLU A CA 1
ATOM 843 C C . GLU A 1 108 ? 27.364 -14.166 -34.515 1.00 95.25 108 GLU A C 1
ATOM 845 O O . GLU A 1 108 ? 27.388 -14.705 -33.411 1.00 95.25 108 GLU A O 1
ATOM 850 N N . GLU A 1 109 ? 28.433 -13.566 -35.040 1.00 93.81 109 GLU A N 1
ATOM 851 C CA . GLU A 1 109 ? 29.729 -13.455 -34.343 1.00 93.81 109 GLU A CA 1
ATOM 852 C C . GLU A 1 109 ? 29.650 -12.457 -33.176 1.00 93.81 109 GLU A C 1
ATOM 854 O O . GLU A 1 109 ? 30.234 -12.667 -32.114 1.00 93.81 109 GLU A O 1
ATOM 859 N N . GLU A 1 110 ? 28.857 -11.394 -33.341 1.00 93.94 110 GLU A N 1
ATOM 860 C CA . GLU A 1 110 ? 28.644 -10.362 -32.331 1.00 93.94 110 GLU A CA 1
ATOM 861 C C . GLU A 1 110 ? 27.168 -10.236 -31.949 1.00 93.94 110 GLU A C 1
ATOM 863 O O . GLU A 1 110 ? 26.261 -10.289 -32.782 1.00 93.94 110 GLU A O 1
ATOM 868 N N . LEU A 1 111 ? 26.920 -9.998 -30.661 1.00 93.94 111 LEU A N 1
ATOM 869 C CA . LEU A 1 111 ? 25.582 -9.747 -30.141 1.00 93.94 111 LEU A CA 1
ATOM 870 C C . LEU A 1 111 ? 25.322 -8.256 -29.968 1.00 93.94 111 LEU A C 1
ATOM 872 O O . LEU A 1 111 ? 26.185 -7.476 -29.557 1.00 93.94 111 LEU A O 1
ATOM 876 N N . ARG A 1 112 ? 24.071 -7.856 -30.202 1.00 94.44 112 ARG A N 1
ATOM 877 C CA . ARG A 1 112 ? 23.615 -6.518 -29.838 1.00 94.44 112 ARG A CA 1
ATOM 878 C C . ARG A 1 112 ? 23.397 -6.474 -28.330 1.00 94.44 112 ARG A C 1
ATOM 880 O O . ARG A 1 112 ? 22.716 -7.332 -27.783 1.00 94.44 112 ARG A O 1
ATOM 887 N N . HIS A 1 113 ? 23.885 -5.429 -27.673 1.00 93.19 113 HIS A N 1
ATOM 888 C CA . HIS A 1 113 ? 23.686 -5.237 -26.239 1.00 93.19 113 HIS A CA 1
ATOM 889 C C . HIS A 1 113 ? 22.707 -4.089 -25.978 1.00 93.19 113 HIS A C 1
ATOM 891 O O . HIS A 1 113 ? 22.867 -2.989 -26.513 1.00 93.19 113 HIS A O 1
ATOM 897 N N . LYS A 1 114 ? 21.683 -4.337 -25.156 1.00 91.81 114 LYS A N 1
ATOM 898 C CA . LYS A 1 114 ? 20.775 -3.307 -24.631 1.00 91.81 114 LYS A CA 1
ATOM 899 C C . LYS A 1 114 ? 21.076 -3.083 -23.144 1.00 91.81 114 LYS A C 1
ATOM 901 O O . LYS A 1 114 ? 21.044 -4.054 -22.391 1.00 91.81 114 LYS A O 1
ATOM 906 N N . PRO A 1 115 ? 21.344 -1.849 -22.686 1.00 93.56 115 PRO A N 1
ATOM 907 C CA . PRO A 1 115 ? 21.510 -1.586 -21.262 1.00 93.56 115 PRO A CA 1
ATOM 908 C C . PRO A 1 115 ? 20.198 -1.802 -20.506 1.00 93.56 115 PRO A C 1
ATOM 910 O O . PRO A 1 115 ? 19.131 -1.390 -20.960 1.00 93.56 115 PRO A O 1
ATOM 913 N N . LEU A 1 116 ? 20.304 -2.440 -19.345 1.00 94.38 116 LEU A N 1
ATOM 914 C CA . LEU A 1 116 ? 19.228 -2.599 -18.378 1.00 94.38 116 LEU A CA 1
ATOM 915 C C . LEU A 1 116 ? 19.452 -1.643 -17.210 1.00 94.38 116 LEU A C 1
ATOM 917 O O . LEU A 1 116 ? 20.576 -1.501 -16.716 1.00 94.38 116 LEU A O 1
ATOM 921 N N . TYR A 1 117 ? 18.374 -1.004 -16.764 1.00 96.44 117 TYR A N 1
ATOM 922 C CA . TYR A 1 117 ? 18.440 0.055 -15.764 1.00 96.44 117 TYR A CA 1
ATOM 923 C C . TYR A 1 117 ? 17.846 -0.372 -14.433 1.00 96.44 117 TYR A C 1
ATOM 925 O O . TYR A 1 117 ? 16.782 -0.982 -14.382 1.00 96.44 117 TYR A O 1
ATOM 933 N N . CYS A 1 118 ? 18.505 0.012 -13.352 1.00 96.81 118 CYS A N 1
ATOM 934 C CA . CYS A 1 118 ? 17.946 -0.033 -12.017 1.00 96.81 118 CYS A CA 1
ATOM 935 C C . CYS A 1 118 ? 17.448 1.362 -11.650 1.00 96.81 118 CYS A C 1
ATOM 937 O O . CYS A 1 118 ? 18.131 2.345 -11.938 1.00 96.81 118 CYS A O 1
ATOM 939 N N . TYR A 1 119 ? 16.279 1.449 -11.014 1.00 97.62 119 TYR A N 1
ATOM 940 C CA . TYR A 1 119 ? 15.658 2.726 -10.654 1.00 97.62 119 TYR A CA 1
ATOM 941 C C . TYR A 1 119 ? 15.612 2.922 -9.142 1.00 97.62 119 TYR A C 1
ATOM 943 O O . TYR A 1 119 ? 15.217 2.015 -8.407 1.00 97.62 119 TYR A O 1
ATOM 951 N N . ARG A 1 120 ? 15.963 4.126 -8.685 1.00 96.31 120 ARG A N 1
ATOM 952 C CA . ARG A 1 120 ? 15.891 4.554 -7.280 1.00 96.31 120 ARG A CA 1
ATOM 953 C C . ARG A 1 120 ? 15.135 5.876 -7.152 1.00 96.31 120 ARG A C 1
ATOM 955 O O . ARG A 1 120 ? 15.145 6.663 -8.097 1.00 96.31 120 ARG A O 1
ATOM 962 N N . PRO A 1 121 ? 14.479 6.152 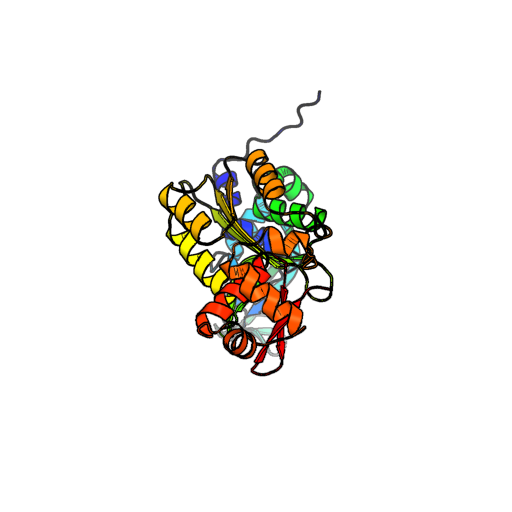-6.013 1.00 95.31 121 PRO A N 1
ATOM 963 C CA . PRO A 1 121 ? 13.853 7.448 -5.786 1.00 95.31 121 PRO A CA 1
ATOM 964 C C . PRO A 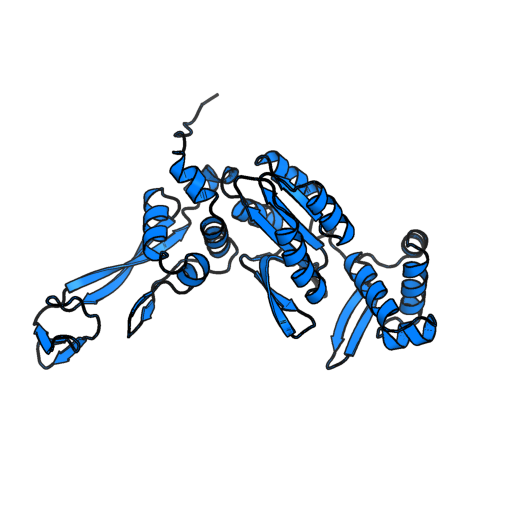1 121 ? 14.909 8.557 -5.697 1.00 95.31 121 PRO A C 1
ATOM 966 O O . PRO A 1 121 ? 15.849 8.461 -4.911 1.00 95.31 121 PRO A O 1
ATOM 969 N N . ASN A 1 122 ? 14.715 9.642 -6.449 1.00 94.88 122 ASN A N 1
ATOM 970 C CA . ASN A 1 122 ? 15.490 10.865 -6.258 1.00 94.88 122 ASN A CA 1
ATOM 971 C C . ASN A 1 122 ? 14.947 11.596 -5.023 1.00 94.88 122 ASN A C 1
ATOM 973 O O . ASN A 1 122 ? 13.893 12.236 -5.069 1.00 94.88 122 ASN A O 1
ATOM 977 N N . MET A 1 123 ? 15.654 11.497 -3.899 1.00 92.06 123 MET A N 1
ATOM 978 C CA . MET A 1 123 ? 15.164 12.023 -2.621 1.00 92.06 123 MET A CA 1
ATOM 979 C C . MET A 1 123 ? 15.038 13.550 -2.593 1.00 92.06 123 MET A C 1
ATOM 981 O O . MET A 1 123 ? 14.164 14.072 -1.899 1.00 92.06 123 MET A O 1
ATOM 985 N N . GLU A 1 124 ? 15.872 14.275 -3.339 1.00 91.56 124 GLU A N 1
ATOM 986 C CA . GLU A 1 124 ? 15.772 15.732 -3.457 1.00 91.56 124 GLU A CA 1
ATOM 987 C C . GLU A 1 124 ? 14.487 16.118 -4.197 1.00 91.56 124 GLU A C 1
ATOM 989 O O . GLU A 1 124 ? 13.687 16.923 -3.705 1.00 91.56 124 GLU A O 1
ATOM 994 N N . ARG A 1 125 ? 14.223 15.458 -5.331 1.00 91.44 125 ARG A N 1
ATOM 995 C CA . ARG A 1 125 ? 13.007 15.684 -6.110 1.00 91.44 125 ARG A CA 1
ATOM 996 C C . ARG A 1 125 ? 11.758 15.278 -5.337 1.00 91.44 125 ARG A C 1
ATOM 998 O O . ARG A 1 125 ? 10.803 16.052 -5.304 1.00 91.44 125 ARG A O 1
ATOM 1005 N N . VAL A 1 126 ? 11.766 14.123 -4.670 1.00 90.88 126 VAL A N 1
ATOM 1006 C CA . VAL A 1 126 ? 10.657 13.660 -3.817 1.00 90.88 126 VAL A CA 1
ATOM 1007 C C . VAL A 1 126 ? 10.318 14.696 -2.744 1.00 90.88 126 VAL A C 1
ATOM 1009 O O . VAL A 1 126 ? 9.148 15.041 -2.589 1.00 90.88 126 VAL A O 1
ATOM 1012 N N . LYS A 1 127 ? 11.322 15.251 -2.049 1.00 88.44 127 LYS A N 1
ATOM 1013 C CA . LYS A 1 127 ? 11.113 16.309 -1.045 1.00 88.44 127 LYS A CA 1
ATOM 1014 C C . LYS A 1 127 ? 10.512 17.569 -1.665 1.00 88.44 127 LYS A C 1
ATOM 1016 O O . LYS A 1 127 ? 9.548 18.111 -1.124 1.00 88.44 127 LYS A O 1
ATOM 1021 N N . SER A 1 128 ? 11.030 17.992 -2.822 1.00 88.19 128 SER A N 1
ATOM 1022 C CA . SER A 1 128 ? 10.513 19.164 -3.544 1.00 88.19 128 SER A CA 1
ATOM 1023 C C . SER A 1 128 ? 9.064 18.995 -4.028 1.00 88.19 128 SER A C 1
ATOM 1025 O O . SER A 1 128 ? 8.371 19.983 -4.239 1.00 88.19 128 SER A O 1
ATOM 1027 N N . LEU A 1 129 ? 8.589 17.752 -4.176 1.00 87.38 129 LEU A N 1
ATOM 1028 C CA . LEU A 1 129 ? 7.239 17.406 -4.635 1.00 87.38 129 LEU A CA 1
ATOM 1029 C C . LEU A 1 129 ? 6.340 16.851 -3.521 1.00 87.38 129 LEU A C 1
ATOM 1031 O O . LEU A 1 129 ? 5.288 16.277 -3.809 1.00 87.38 129 LEU A O 1
ATOM 1035 N N . SER A 1 130 ? 6.730 17.019 -2.257 1.00 80.56 130 SER A N 1
ATOM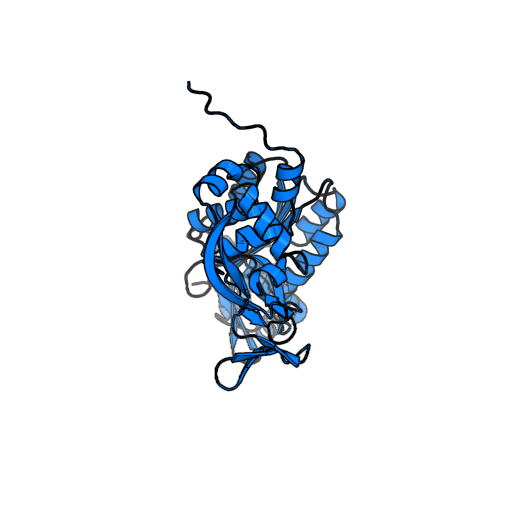 1036 C CA . SER A 1 130 ? 6.008 16.480 -1.095 1.00 80.56 130 SER A CA 1
ATOM 1037 C C . SER A 1 130 ? 4.533 16.904 -1.044 1.00 80.56 130 SER A C 1
ATOM 1039 O O . SER A 1 130 ? 3.674 16.087 -0.720 1.00 80.56 130 SER A O 1
ATOM 1041 N N . ASP A 1 131 ? 4.206 18.121 -1.484 1.00 81.81 131 ASP A N 1
ATOM 1042 C CA . ASP A 1 131 ? 2.826 18.629 -1.563 1.00 81.81 131 ASP A CA 1
ATOM 1043 C C . ASP A 1 131 ? 1.939 17.903 -2.595 1.00 81.81 131 ASP A C 1
ATOM 1045 O O . ASP A 1 131 ? 0.708 18.022 -2.576 1.00 81.81 131 ASP A O 1
ATOM 1049 N N . HIS A 1 132 ? 2.545 17.138 -3.503 1.00 84.69 132 HIS A N 1
ATOM 1050 C CA . HIS A 1 132 ? 1.858 16.339 -4.517 1.00 84.69 132 HIS A CA 1
ATOM 1051 C C . HIS A 1 132 ? 1.874 14.835 -4.209 1.00 84.69 132 HIS A C 1
ATOM 1053 O O . HIS A 1 132 ? 1.115 14.080 -4.816 1.00 84.69 132 HIS A O 1
ATOM 1059 N N . LEU A 1 133 ? 2.696 14.398 -3.254 1.00 89.50 133 LEU A N 1
ATOM 1060 C CA . LEU A 1 133 ? 2.921 13.000 -2.898 1.00 89.50 133 LEU A CA 1
ATOM 1061 C C . LEU A 1 133 ? 2.286 12.677 -1.540 1.00 89.50 133 LEU A C 1
ATOM 1063 O O . LEU A 1 133 ? 2.919 12.770 -0.490 1.00 89.50 133 LEU A O 1
ATOM 1067 N N . ILE A 1 134 ? 1.017 12.269 -1.569 1.00 91.94 134 ILE A N 1
ATOM 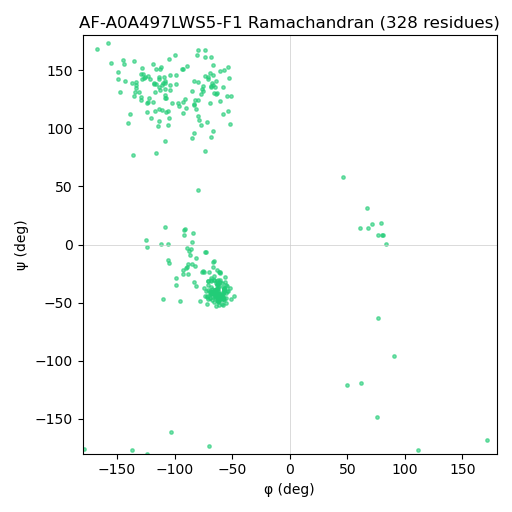1068 C CA . ILE A 1 134 ? 0.223 11.990 -0.367 1.00 91.94 134 ILE A CA 1
ATOM 1069 C C . ILE A 1 134 ? 0.788 10.796 0.391 1.00 91.94 134 ILE A C 1
ATOM 1071 O O . ILE A 1 134 ? 0.999 10.873 1.598 1.00 91.94 134 ILE A O 1
ATOM 1075 N N . LEU A 1 135 ? 1.046 9.693 -0.305 1.00 92.81 135 LEU A N 1
ATOM 1076 C CA . LEU A 1 135 ? 1.427 8.451 0.346 1.00 92.81 135 LEU A CA 1
ATOM 1077 C C . LEU A 1 135 ? 2.836 8.537 0.968 1.00 92.81 135 LEU A C 1
ATOM 1079 O O . LEU A 1 135 ? 2.969 8.212 2.150 1.00 92.81 135 LEU A O 1
ATOM 1083 N N . PRO A 1 136 ? 3.873 9.058 0.277 1.00 91.06 136 PRO A N 1
ATOM 1084 C CA . PRO A 1 136 ? 5.162 9.351 0.908 1.00 91.06 136 PRO A CA 1
ATOM 1085 C C . PRO A 1 136 ? 5.054 10.239 2.153 1.00 91.06 136 PRO A C 1
ATOM 1087 O O . PRO A 1 136 ? 5.713 9.961 3.155 1.00 91.06 136 PRO A O 1
ATOM 1090 N N . ARG A 1 137 ? 4.177 11.252 2.128 1.00 92.31 137 ARG A N 1
ATOM 1091 C CA . ARG A 1 137 ? 3.936 12.128 3.280 1.00 92.31 137 ARG A CA 1
ATOM 1092 C C . ARG A 1 137 ? 3.291 11.392 4.456 1.00 92.31 137 ARG A C 1
ATOM 1094 O O . ARG A 1 137 ? 3.668 11.632 5.599 1.00 92.31 137 ARG A O 1
ATOM 1101 N N . VAL A 1 138 ? 2.351 10.482 4.193 1.00 95.44 138 VAL A N 1
ATOM 1102 C CA . VAL A 1 138 ? 1.742 9.619 5.222 1.00 95.44 138 VAL A CA 1
ATOM 1103 C C . VAL A 1 138 ? 2.793 8.694 5.847 1.00 95.44 138 VAL A C 1
ATOM 1105 O O . VAL A 1 138 ? 2.846 8.571 7.068 1.00 95.44 138 VAL A O 1
ATOM 1108 N N . LEU A 1 139 ? 3.669 8.087 5.038 1.00 94.81 139 LEU A N 1
ATOM 1109 C CA . LEU A 1 139 ? 4.749 7.219 5.529 1.00 94.81 139 LEU A CA 1
ATOM 1110 C C . LEU A 1 139 ? 5.780 7.973 6.378 1.00 94.81 139 LEU A C 1
ATOM 1112 O O . LEU A 1 139 ? 6.285 7.433 7.359 1.00 94.81 139 LEU A O 1
ATOM 1116 N N . GLU A 1 140 ? 6.138 9.196 5.987 1.00 92.44 140 GLU A N 1
ATOM 1117 C CA . GLU A 1 140 ? 7.003 10.077 6.780 1.00 92.44 140 GLU A CA 1
ATOM 1118 C C . GLU A 1 140 ? 6.349 10.405 8.129 1.00 92.44 140 GLU A C 1
ATOM 1120 O O . GLU A 1 140 ? 6.927 10.116 9.173 1.00 92.44 140 GLU A O 1
ATOM 1125 N N . PHE A 1 141 ? 5.098 10.871 8.109 1.00 95.19 141 PHE A N 1
ATOM 1126 C CA . PHE A 1 141 ? 4.328 11.205 9.310 1.00 95.19 141 PHE A CA 1
ATOM 1127 C C . PHE A 1 141 ? 4.214 10.038 10.308 1.00 95.19 141 PHE A C 1
ATOM 1129 O O . PHE A 1 141 ? 4.313 10.233 11.520 1.00 95.19 141 PHE A O 1
ATOM 1136 N N . LEU A 1 142 ? 3.983 8.818 9.815 1.00 95.94 142 LEU A N 1
ATOM 1137 C CA . LEU A 1 142 ? 3.888 7.623 10.658 1.00 95.94 142 LEU A CA 1
ATOM 1138 C C . LEU A 1 142 ? 5.234 7.279 11.307 1.00 95.94 142 LEU A C 1
ATOM 1140 O O . LEU A 1 142 ? 5.273 6.947 12.491 1.00 95.94 142 LEU A O 1
ATOM 1144 N N . ARG A 1 143 ? 6.336 7.405 10.558 1.00 93.75 143 ARG A N 1
ATOM 1145 C CA . ARG A 1 143 ? 7.695 7.180 11.074 1.00 93.75 143 ARG A CA 1
ATOM 1146 C C . ARG A 1 143 ? 8.087 8.210 12.127 1.00 93.75 143 ARG A C 1
ATOM 1148 O O . ARG A 1 143 ? 8.642 7.833 13.153 1.00 93.75 143 ARG A O 1
ATOM 1155 N N . GLU A 1 144 ? 7.742 9.479 11.916 1.00 94.25 144 GLU A N 1
ATOM 1156 C CA . GLU A 1 144 ? 7.942 10.555 12.901 1.00 94.25 144 GLU A CA 1
ATOM 1157 C C . GLU A 1 144 ? 7.191 10.299 14.218 1.00 94.25 144 GLU A C 1
ATOM 1159 O O . GLU A 1 144 ? 7.590 10.797 15.265 1.00 94.25 144 GLU A O 1
ATOM 1164 N N . ARG A 1 145 ? 6.121 9.497 14.177 1.00 93.44 145 ARG A N 1
ATOM 1165 C CA . ARG A 1 145 ? 5.350 9.050 15.347 1.00 93.44 145 ARG A CA 1
ATOM 1166 C C . ARG A 1 145 ? 5.810 7.720 15.940 1.00 93.44 145 ARG A C 1
ATOM 1168 O O . ARG A 1 145 ? 5.109 7.175 16.786 1.00 93.44 145 ARG A O 1
ATOM 1175 N N . GLY A 1 146 ? 6.929 7.174 15.471 1.00 92.62 146 GLY A N 1
ATOM 1176 C CA . GLY A 1 146 ? 7.495 5.928 15.987 1.00 92.62 146 GLY A CA 1
ATOM 1177 C C . GLY A 1 146 ? 6.853 4.647 15.445 1.00 92.62 146 GLY A C 1
ATOM 1178 O O . GLY A 1 146 ? 7.186 3.560 15.914 1.00 92.62 146 GLY A O 1
ATOM 1179 N N . TYR A 1 147 ? 5.972 4.724 14.442 1.00 94.38 147 TYR A N 1
ATOM 1180 C CA . TYR A 1 147 ? 5.458 3.524 13.778 1.00 94.38 147 TYR A CA 1
ATOM 1181 C C . TYR A 1 147 ? 6.426 3.034 12.702 1.00 94.38 147 TYR A C 1
ATOM 1183 O O . TYR A 1 147 ? 6.945 3.810 11.894 1.00 94.38 147 TYR A O 1
ATOM 1191 N N . ARG A 1 148 ? 6.582 1.713 12.602 1.00 94.06 148 ARG A N 1
ATOM 1192 C CA . ARG A 1 148 ? 7.139 1.079 11.408 1.00 94.06 148 ARG A CA 1
ATOM 1193 C C . ARG A 1 148 ? 6.032 0.999 10.357 1.00 94.06 148 ARG A C 1
ATOM 1195 O O . ARG A 1 148 ? 5.059 0.270 10.543 1.00 94.06 148 ARG A O 1
ATOM 1202 N N . ALA A 1 149 ? 6.168 1.776 9.286 1.00 94.50 149 ALA A N 1
ATOM 1203 C CA . ALA A 1 149 ? 5.173 1.881 8.225 1.00 94.50 149 ALA A CA 1
ATOM 1204 C C . ALA A 1 149 ? 5.667 1.256 6.916 1.00 94.50 149 ALA A C 1
ATOM 1206 O O . ALA A 1 149 ? 6.806 1.490 6.517 1.00 94.50 149 ALA A O 1
ATOM 1207 N N . GLU A 1 150 ? 4.787 0.514 6.248 1.00 94.56 150 GLU A N 1
ATOM 1208 C CA . GLU A 1 150 ? 5.039 -0.187 4.988 1.00 94.56 150 GLU A CA 1
ATOM 1209 C C . GLU A 1 150 ? 3.935 0.149 3.976 1.00 94.56 150 GLU A C 1
ATOM 1211 O O . GLU A 1 150 ? 2.774 0.353 4.341 1.00 94.56 150 GLU A O 1
ATOM 1216 N N . SER A 1 151 ? 4.293 0.196 2.693 1.00 94.19 151 SER A N 1
ATOM 1217 C CA . SER A 1 151 ? 3.364 0.433 1.586 1.00 94.19 151 SER A CA 1
ATOM 1218 C C . SER A 1 151 ? 3.841 -0.279 0.322 1.00 94.19 151 SER A C 1
ATOM 1220 O O . SER A 1 151 ? 5.024 -0.191 0.012 1.00 94.19 151 SER A O 1
ATOM 1222 N N . PRO A 1 152 ? 2.936 -0.849 -0.489 1.00 94.69 152 PRO A N 1
ATOM 1223 C CA . PRO A 1 152 ? 1.647 -1.375 -0.042 1.00 94.69 152 PRO A CA 1
ATOM 1224 C C . PRO A 1 152 ? 1.858 -2.434 1.050 1.00 94.69 152 PRO A C 1
ATOM 1226 O O . PRO A 1 152 ? 2.873 -3.127 1.045 1.00 94.69 152 PRO A O 1
ATOM 1229 N N . GLY A 1 153 ? 0.901 -2.579 1.964 1.00 93.19 153 GLY A N 1
ATOM 1230 C CA . GLY A 1 153 ? 0.974 -3.564 3.043 1.00 93.19 153 GLY A CA 1
ATOM 1231 C C . GLY A 1 153 ? -0.011 -4.713 2.861 1.00 93.19 153 GLY A C 1
ATOM 1232 O O . GLY A 1 153 ? -1.139 -4.504 2.413 1.00 93.19 153 GLY A O 1
ATOM 1233 N N . GLU A 1 154 ? 0.391 -5.924 3.247 1.00 94.50 154 GLU A N 1
ATOM 1234 C CA . GLU A 1 154 ? -0.479 -7.105 3.260 1.00 94.50 154 GLU A CA 1
ATOM 1235 C C . GLU A 1 154 ? -0.685 -7.631 4.684 1.00 94.50 154 GLU A C 1
ATOM 1237 O O . GLU A 1 154 ? 0.246 -7.710 5.489 1.00 94.50 154 GLU A O 1
ATOM 1242 N N . LEU A 1 155 ? -1.924 -8.006 4.993 1.00 93.69 155 LEU A N 1
ATOM 1243 C CA . LEU A 1 155 ? -2.340 -8.534 6.288 1.00 93.69 155 LEU A CA 1
ATOM 1244 C C . LEU A 1 155 ? -3.196 -9.779 6.091 1.00 93.69 155 LEU A C 1
ATOM 1246 O O . LEU A 1 155 ? -4.072 -9.812 5.232 1.00 93.69 155 LEU A O 1
ATOM 1250 N N . LEU A 1 156 ? -2.952 -10.808 6.899 1.00 92.44 156 LEU A N 1
ATOM 1251 C CA . LEU A 1 156 ? -3.800 -11.994 6.928 1.00 92.44 156 LEU A CA 1
ATOM 1252 C C . LEU A 1 156 ? -5.000 -11.719 7.841 1.00 92.44 156 LEU A C 1
ATOM 1254 O O . LEU A 1 156 ? -4.812 -11.422 9.019 1.00 92.44 156 LEU A O 1
ATOM 1258 N N . GLY A 1 157 ? -6.209 -11.810 7.296 1.00 88.06 157 GLY A N 1
ATOM 1259 C CA . GLY A 1 157 ? -7.445 -11.719 8.064 1.00 88.06 157 GLY A CA 1
ATOM 1260 C C . GLY A 1 157 ? -7.712 -12.973 8.895 1.00 88.06 157 GLY A C 1
ATOM 1261 O O . GLY A 1 157 ? -7.100 -14.029 8.704 1.00 88.06 157 GLY A O 1
ATOM 1262 N N . GLU A 1 158 ? -8.663 -12.879 9.817 1.00 82.44 158 GLU A N 1
ATOM 1263 C CA . GLU A 1 158 ? -9.095 -13.986 10.673 1.00 82.44 158 GLU A CA 1
ATOM 1264 C C . GLU A 1 158 ? -9.647 -15.169 9.873 1.00 82.44 158 GLU A C 1
ATOM 1266 O O . GLU A 1 158 ? -9.443 -16.327 10.267 1.00 82.44 158 GLU A O 1
ATOM 1271 N N . SER A 1 159 ? -10.269 -14.872 8.729 1.00 79.94 159 SER A N 1
ATOM 1272 C CA . SER A 1 159 ? -10.740 -15.833 7.730 1.00 79.94 159 SER A CA 1
ATOM 1273 C C . SER A 1 159 ? -9.618 -16.606 7.021 1.00 79.94 159 SER A C 1
ATOM 1275 O O . SER A 1 159 ? -9.886 -17.610 6.364 1.00 79.94 159 SER A O 1
ATOM 1277 N N . GLY A 1 160 ? -8.362 -16.160 7.141 1.00 90.06 160 GLY A N 1
ATOM 1278 C CA . GLY A 1 160 ? -7.224 -16.668 6.371 1.00 90.06 160 GLY A CA 1
ATOM 1279 C C . GLY A 1 160 ? -7.074 -16.028 4.986 1.00 90.06 160 GLY A C 1
ATOM 1280 O O . GLY A 1 160 ? -6.138 -16.362 4.260 1.00 90.06 160 GLY A O 1
ATOM 1281 N N . VAL A 1 161 ? -7.955 -15.097 4.611 1.00 92.69 161 VAL A N 1
ATOM 1282 C CA . VAL A 1 161 ? -7.814 -14.302 3.386 1.00 92.69 161 VAL A CA 1
ATOM 1283 C C . VAL A 1 161 ? -6.732 -13.240 3.583 1.00 92.69 161 VAL A C 1
ATOM 1285 O O . VAL A 1 161 ? -6.663 -12.582 4.620 1.00 92.69 161 VAL A O 1
ATOM 1288 N N . LYS A 1 162 ? -5.866 -13.062 2.582 1.00 96.12 162 LYS A N 1
ATOM 1289 C CA . LYS A 1 162 ? -4.905 -11.955 2.559 1.00 96.12 162 LYS A CA 1
ATOM 1290 C C . LYS A 1 162 ? -5.584 -10.689 2.052 1.00 96.12 162 LYS A C 1
ATOM 1292 O O . LYS A 1 162 ? -6.104 -10.669 0.940 1.00 96.12 162 LYS A O 1
ATOM 1297 N N . HIS A 1 163 ? -5.514 -9.634 2.848 1.00 96.00 163 HIS A N 1
ATOM 1298 C CA . HIS A 1 163 ? -6.010 -8.304 2.519 1.00 96.00 163 HIS A CA 1
ATOM 1299 C C . HIS A 1 163 ? -4.854 -7.355 2.268 1.00 96.00 163 HIS A C 1
ATOM 1301 O O . HIS A 1 163 ? -3.848 -7.379 2.978 1.00 96.00 163 HIS A O 1
ATOM 1307 N N . ARG A 1 164 ? -5.020 -6.487 1.273 1.00 95.38 164 ARG A N 1
ATOM 1308 C CA . ARG A 1 164 ? -4.048 -5.453 0.928 1.00 95.38 164 ARG A CA 1
ATOM 1309 C C . ARG A 1 164 ? -4.573 -4.078 1.324 1.00 95.38 164 ARG A C 1
ATOM 1311 O O . ARG A 1 164 ? -5.718 -3.730 1.020 1.00 95.38 164 ARG A O 1
ATOM 1318 N N . PHE A 1 165 ? -3.709 -3.301 1.958 1.00 97.25 165 PHE A N 1
ATOM 1319 C CA . PHE A 1 165 ? -3.925 -1.896 2.278 1.00 97.25 165 PHE A CA 1
ATOM 1320 C C . PHE A 1 165 ? -2.873 -1.040 1.583 1.00 97.25 165 PHE A C 1
ATOM 1322 O O . PHE A 1 165 ? -1.772 -1.515 1.279 1.00 97.25 165 PHE A O 1
ATOM 1329 N N . ASP A 1 166 ? -3.204 0.225 1.340 1.00 96.81 166 ASP A N 1
ATOM 1330 C CA . ASP A 1 166 ? -2.234 1.161 0.770 1.00 96.81 166 ASP A CA 1
ATOM 1331 C C . ASP A 1 166 ? -1.084 1.416 1.744 1.00 96.81 166 ASP A C 1
ATOM 1333 O O . ASP A 1 166 ? 0.069 1.434 1.327 1.00 96.81 166 ASP A O 1
ATOM 1337 N N . VAL A 1 167 ? -1.377 1.535 3.041 1.00 97.56 167 VAL A N 1
ATOM 1338 C CA . VAL A 1 167 ? -0.363 1.630 4.097 1.00 97.56 167 VAL A CA 1
ATOM 1339 C C . VAL A 1 167 ? -0.753 0.760 5.287 1.00 97.56 167 VAL A C 1
ATOM 1341 O O . VAL A 1 167 ? -1.908 0.747 5.719 1.00 97.56 167 VAL A O 1
ATOM 1344 N N . ILE A 1 168 ? 0.235 0.075 5.859 1.00 96.62 168 ILE A N 1
ATOM 1345 C CA . ILE A 1 168 ? 0.141 -0.536 7.187 1.00 96.62 168 ILE A CA 1
ATOM 1346 C C . ILE A 1 168 ? 1.178 0.113 8.099 1.00 96.62 168 ILE A C 1
ATOM 1348 O O . ILE A 1 168 ? 2.310 0.347 7.684 1.00 96.62 168 ILE A O 1
ATOM 1352 N N . ALA A 1 169 ? 0.804 0.411 9.338 1.00 95.94 169 ALA A N 1
ATOM 1353 C CA . ALA A 1 169 ? 1.709 0.962 10.337 1.00 95.94 169 ALA A CA 1
ATOM 1354 C C . ALA A 1 169 ? 1.617 0.141 11.619 1.00 95.94 169 ALA A C 1
ATOM 1356 O O . ALA A 1 169 ? 0.526 -0.077 12.148 1.00 95.94 169 ALA A O 1
ATOM 1357 N N . ARG A 1 170 ? 2.762 -0.326 12.112 1.00 93.12 170 ARG A N 1
ATOM 1358 C CA . ARG A 1 170 ? 2.869 -1.138 13.324 1.00 93.12 170 ARG A CA 1
ATOM 1359 C C . ARG A 1 170 ? 3.674 -0.389 14.369 1.00 93.12 170 ARG A C 1
ATOM 1361 O O . ARG A 1 170 ? 4.760 0.106 14.068 1.00 93.12 170 ARG A O 1
ATOM 1368 N N . GLY A 1 171 ? 3.150 -0.317 15.587 1.00 89.38 171 GLY A N 1
ATOM 1369 C CA . GLY A 1 171 ? 3.953 0.086 16.738 1.00 89.38 171 GLY A CA 1
ATOM 1370 C C . GLY A 1 171 ? 4.988 -0.977 17.129 1.00 89.38 171 GLY A C 1
ATOM 1371 O O . GLY A 1 171 ? 5.150 -1.993 16.449 1.00 89.38 171 GLY A O 1
ATOM 1372 N N . ALA A 1 172 ? 5.667 -0.754 18.251 1.00 78.75 172 ALA A N 1
ATOM 1373 C CA . ALA A 1 172 ? 6.560 -1.725 18.886 1.00 78.75 172 ALA A CA 1
ATOM 1374 C C . ALA A 1 172 ? 5.906 -2.351 20.137 1.00 78.75 172 ALA A C 1
ATOM 1376 O O . ALA A 1 172 ? 4.975 -1.780 20.701 1.00 78.75 172 ALA A O 1
ATOM 1377 N N . GLY A 1 173 ? 6.398 -3.520 20.569 1.00 69.56 173 GLY A N 1
ATOM 1378 C CA . GLY A 1 173 ? 5.943 -4.233 21.775 1.00 69.56 173 GLY A CA 1
ATOM 1379 C C . GLY A 1 173 ? 5.207 -5.550 21.495 1.00 69.56 173 GLY A C 1
ATOM 1380 O O . GLY A 1 173 ? 5.087 -5.965 20.345 1.00 69.56 173 GLY A O 1
ATOM 1381 N N . ASP A 1 174 ? 4.717 -6.203 22.556 1.00 58.16 174 ASP A N 1
ATOM 1382 C CA . ASP A 1 174 ? 4.112 -7.551 22.495 1.00 58.16 174 ASP A CA 1
ATOM 1383 C C . ASP A 1 174 ? 2.770 -7.599 21.753 1.00 58.16 174 ASP A C 1
ATOM 1385 O O . ASP A 1 174 ? 2.407 -8.615 21.166 1.00 58.16 174 ASP A O 1
ATOM 1389 N N . ASN A 1 175 ? 2.020 -6.495 21.764 1.00 63.81 175 ASN A N 1
ATOM 1390 C CA . ASN A 1 175 ? 0.794 -6.343 20.984 1.00 63.81 175 ASN A CA 1
ATOM 1391 C C . ASN A 1 175 ? 0.790 -4.954 20.337 1.00 63.81 175 ASN A C 1
ATOM 1393 O O . ASN A 1 175 ? 0.162 -4.031 20.863 1.00 63.81 175 ASN A O 1
ATOM 1397 N N . PRO A 1 176 ? 1.563 -4.767 19.259 1.00 79.56 176 PRO A N 1
ATOM 1398 C CA . PRO A 1 176 ? 1.789 -3.448 18.706 1.00 79.56 176 PRO A CA 1
ATOM 1399 C C . PRO A 1 176 ? 0.490 -2.909 18.091 1.00 79.56 176 PRO A C 1
ATOM 1401 O O . PRO A 1 176 ? -0.186 -3.646 17.364 1.00 79.56 176 PRO A O 1
ATOM 1404 N N . PRO A 1 177 ? 0.129 -1.633 18.329 1.00 85.50 177 PRO A N 1
ATOM 1405 C CA . PRO A 1 177 ? -1.007 -1.016 17.655 1.00 85.50 177 PRO A CA 1
ATOM 1406 C C . PRO A 1 177 ? -0.830 -1.145 16.139 1.00 85.50 177 PRO A C 1
ATOM 1408 O O . PRO A 1 177 ? 0.217 -0.798 15.585 1.00 85.50 177 PRO A O 1
ATOM 1411 N N . LEU A 1 178 ? -1.859 -1.669 15.475 1.00 90.56 178 LEU A N 1
ATOM 1412 C CA . LEU A 1 178 ? -1.897 -1.835 14.028 1.00 90.56 178 LEU A CA 1
ATOM 1413 C C . LEU A 1 178 ? -2.831 -0.796 13.417 1.00 90.56 178 LEU A C 1
ATOM 1415 O O . LEU A 1 178 ? -4.041 -0.838 13.639 1.00 90.56 178 LEU A O 1
ATOM 1419 N N . ILE A 1 179 ? -2.273 0.107 12.623 1.00 95.81 179 ILE A N 1
ATOM 1420 C CA . ILE A 1 179 ? -3.025 1.084 11.842 1.00 95.81 179 ILE A CA 1
ATOM 1421 C C . ILE A 1 179 ? -3.029 0.628 10.388 1.00 95.81 179 ILE A C 1
ATOM 1423 O O . ILE A 1 179 ? -1.984 0.284 9.836 1.00 95.81 179 ILE A O 1
ATOM 1427 N N . VAL A 1 180 ? -4.202 0.645 9.765 1.00 97.81 180 VAL A N 1
ATOM 1428 C CA . VAL A 1 180 ? -4.357 0.398 8.328 1.00 97.81 180 VAL A CA 1
ATOM 1429 C C . VAL A 1 180 ? -4.941 1.632 7.661 1.00 97.81 180 VAL A C 1
ATOM 1431 O O . VAL A 1 180 ? -5.834 2.279 8.217 1.00 97.81 180 VAL A O 1
ATOM 1434 N N . ILE A 1 181 ? -4.423 1.971 6.484 1.00 98.44 181 ILE A N 1
ATOM 1435 C CA . ILE A 1 181 ? -4.826 3.166 5.748 1.00 98.44 181 ILE A CA 1
ATOM 1436 C C . ILE A 1 181 ? -5.057 2.810 4.283 1.00 98.44 181 ILE A C 1
ATOM 1438 O O . ILE A 1 181 ? -4.186 2.214 3.651 1.00 98.44 181 ILE A O 1
ATOM 1442 N N . ASP A 1 182 ? -6.196 3.238 3.745 1.00 97.75 182 ASP A N 1
ATOM 1443 C CA . ASP A 1 182 ? -6.441 3.290 2.303 1.00 97.75 182 ASP A CA 1
ATOM 1444 C C . ASP A 1 182 ? -6.637 4.736 1.841 1.00 97.75 182 ASP A C 1
ATOM 1446 O O . ASP A 1 182 ? -7.096 5.598 2.597 1.00 97.75 182 ASP A O 1
ATOM 1450 N N . ILE A 1 183 ? -6.287 5.003 0.583 1.00 95.56 183 ILE A N 1
ATOM 1451 C CA . ILE A 1 183 ? -6.352 6.327 -0.032 1.00 95.56 183 ILE A CA 1
ATOM 1452 C C . ILE A 1 183 ? -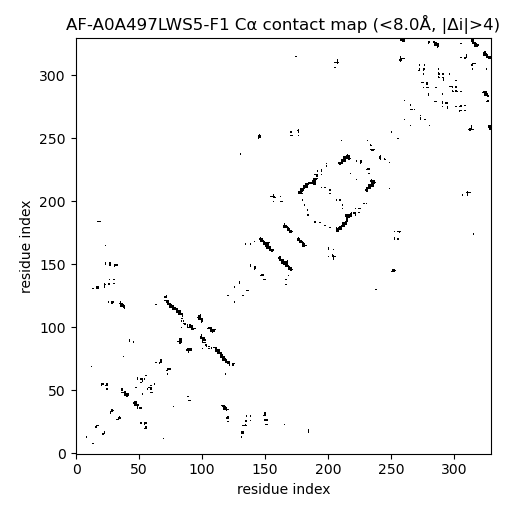7.274 6.297 -1.257 1.00 95.56 183 ILE A C 1
ATOM 1454 O O . ILE A 1 183 ? -6.927 5.781 -2.321 1.00 95.56 183 ILE A O 1
ATOM 1458 N N . ALA A 1 184 ? -8.437 6.928 -1.137 1.00 94.56 184 ALA A N 1
ATOM 1459 C CA . ALA A 1 184 ? -9.351 7.164 -2.245 1.00 94.56 184 ALA A CA 1
ATOM 1460 C C . ALA A 1 184 ? -8.924 8.427 -3.015 1.00 94.56 184 ALA A C 1
ATOM 1462 O O . ALA A 1 184 ? -9.243 9.553 -2.623 1.00 94.56 184 ALA A O 1
ATOM 1463 N N . LEU A 1 185 ? -8.160 8.232 -4.095 1.00 90.44 185 LEU A N 1
ATOM 1464 C CA . LEU A 1 185 ? -7.684 9.290 -4.992 1.00 90.44 185 LEU A CA 1
ATOM 1465 C C . LEU A 1 185 ? -8.597 9.399 -6.212 1.00 90.44 185 LEU A C 1
ATOM 1467 O O . LEU A 1 185 ? -8.719 8.443 -6.974 1.00 90.44 185 LEU A O 1
ATOM 1471 N N . GLY A 1 186 ? -9.179 10.575 -6.437 1.00 85.12 186 GLY A N 1
ATOM 1472 C CA . GLY A 1 186 ? -9.977 10.833 -7.629 1.00 85.12 186 GLY A CA 1
ATOM 1473 C C . GLY A 1 186 ? -10.102 12.317 -7.957 1.00 85.12 186 GLY A C 1
ATOM 1474 O O . GLY A 1 186 ? -9.678 13.189 -7.200 1.00 85.12 186 GLY A O 1
ATOM 1475 N N . GLU A 1 187 ? -10.696 12.612 -9.114 1.00 80.44 187 GLU A N 1
ATOM 1476 C CA . GLU A 1 187 ? -11.044 13.989 -9.494 1.00 80.44 187 GLU A CA 1
ATOM 1477 C C . GLU A 1 187 ? -12.280 14.506 -8.733 1.00 80.44 187 GLU A C 1
ATOM 1479 O O . GLU A 1 187 ? -12.452 15.713 -8.570 1.00 80.44 187 GLU A O 1
ATOM 1484 N N . GLY A 1 188 ? -13.126 13.597 -8.234 1.00 87.44 188 GLY A N 1
ATOM 1485 C CA . GLY A 1 188 ? -14.356 13.899 -7.504 1.00 87.44 188 GLY A CA 1
ATOM 1486 C C . GLY A 1 188 ? -14.410 13.258 -6.119 1.00 87.44 188 GLY A C 1
ATOM 1487 O O . GLY A 1 188 ? -13.491 12.562 -5.698 1.00 87.44 188 GLY A O 1
ATOM 1488 N N . LEU A 1 189 ? -15.511 13.499 -5.405 1.00 93.38 189 LEU A N 1
ATOM 1489 C CA . LEU A 1 189 ? -15.725 12.937 -4.071 1.00 93.38 189 LEU A CA 1
ATOM 1490 C C . LEU A 1 189 ? -15.848 11.409 -4.127 1.00 93.38 189 LEU A C 1
ATOM 1492 O O . LEU A 1 189 ? -16.585 10.875 -4.962 1.00 93.38 189 LEU A O 1
ATOM 1496 N N . ALA A 1 190 ? -15.177 10.727 -3.203 1.00 93.50 190 ALA A N 1
ATOM 1497 C CA . ALA A 1 190 ? -15.276 9.283 -3.035 1.00 93.50 190 ALA A CA 1
ATOM 1498 C C . ALA A 1 190 ? -16.664 8.881 -2.503 1.00 93.50 190 ALA A C 1
ATOM 1500 O O . ALA A 1 190 ? -17.348 9.654 -1.819 1.00 93.50 190 ALA A O 1
ATOM 1501 N N . GLY A 1 191 ? -17.121 7.701 -2.912 1.00 94.31 191 GLY A N 1
ATOM 1502 C CA . GLY A 1 191 ? -18.450 7.174 -2.643 1.00 94.31 191 GLY A CA 1
ATOM 1503 C C . GLY A 1 191 ? -18.466 6.118 -1.545 1.00 94.31 191 GLY A C 1
ATOM 1504 O O . GLY A 1 191 ? -17.583 6.018 -0.698 1.00 94.31 191 GLY A O 1
ATOM 1505 N N . ASP A 1 192 ? -19.547 5.349 -1.532 1.00 93.56 192 ASP A N 1
ATOM 1506 C CA . ASP A 1 192 ? -19.761 4.252 -0.597 1.00 93.56 192 ASP A CA 1
ATOM 1507 C C . ASP A 1 192 ? -18.946 3.003 -0.954 1.00 93.56 192 ASP A C 1
ATOM 1509 O O . ASP A 1 192 ? -18.669 2.198 -0.066 1.00 93.56 192 ASP A O 1
ATOM 1513 N N . VAL A 1 193 ? -18.553 2.846 -2.221 1.00 95.00 193 VAL A N 1
ATOM 1514 C CA . VAL A 1 193 ? -17.728 1.728 -2.703 1.00 95.00 193 VAL A CA 1
ATOM 1515 C C . VAL A 1 193 ? -16.406 1.673 -1.941 1.00 95.00 193 VAL A C 1
ATOM 1517 O O . VAL A 1 193 ? -16.105 0.648 -1.335 1.00 95.00 193 VAL A O 1
ATOM 1520 N N . GLU A 1 194 ? -15.676 2.786 -1.865 1.00 95.69 194 GLU A N 1
ATOM 1521 C CA . GLU A 1 194 ? -14.371 2.846 -1.197 1.00 95.69 194 GLU A CA 1
ATOM 1522 C C . GLU A 1 194 ? -14.484 2.540 0.306 1.00 95.69 194 GLU A C 1
ATOM 1524 O O . GLU A 1 194 ? -13.656 1.835 0.883 1.00 95.69 194 GLU A O 1
ATOM 1529 N N . VAL A 1 195 ? -15.557 3.016 0.946 1.00 96.19 195 VAL A N 1
ATOM 1530 C CA . VAL A 1 195 ? -15.830 2.751 2.366 1.00 96.19 195 VAL A CA 1
ATOM 1531 C C . VAL A 1 195 ? -16.176 1.279 2.601 1.00 96.19 195 VAL A C 1
ATOM 1533 O O . VAL A 1 195 ? -15.702 0.686 3.570 1.00 96.19 195 VAL A O 1
ATOM 1536 N N . LYS A 1 196 ? -16.995 0.673 1.731 1.00 94.62 196 LYS A N 1
ATOM 1537 C CA . LYS A 1 196 ? -17.392 -0.742 1.824 1.00 94.62 196 LYS A CA 1
ATOM 1538 C C . LYS A 1 196 ? -16.208 -1.678 1.599 1.00 94.62 196 LYS A C 1
ATOM 1540 O O . LYS A 1 196 ? -16.068 -2.652 2.337 1.00 94.62 196 LYS A O 1
ATOM 1545 N N . GLU A 1 197 ? -15.352 -1.371 0.626 1.00 95.81 197 GLU A N 1
ATOM 1546 C CA . GLU A 1 197 ? -14.116 -2.118 0.383 1.00 95.81 197 GLU A CA 1
ATOM 1547 C C . GLU A 1 197 ? -13.191 -2.063 1.599 1.00 95.81 197 GLU A C 1
ATOM 1549 O O . GLU A 1 197 ? -12.717 -3.104 2.058 1.00 95.81 197 GLU A O 1
ATOM 1554 N N . MET A 1 198 ? -12.980 -0.876 2.180 1.00 96.00 198 MET A N 1
ATOM 1555 C CA . MET A 1 198 ? -12.177 -0.762 3.395 1.00 96.00 198 MET A CA 1
ATOM 1556 C C . MET A 1 198 ? -12.817 -1.506 4.572 1.00 96.00 198 MET A C 1
ATOM 1558 O O . MET A 1 198 ? -12.125 -2.237 5.280 1.00 96.00 198 MET A O 1
ATOM 1562 N N . PHE A 1 199 ? -14.133 -1.389 4.760 1.00 93.94 199 PHE A N 1
ATOM 1563 C CA . PHE A 1 199 ? -14.852 -2.082 5.827 1.00 93.94 199 PHE A CA 1
ATOM 1564 C C . PHE A 1 199 ? -14.688 -3.602 5.755 1.00 93.94 199 PHE A C 1
ATOM 1566 O O . PHE A 1 199 ? -14.399 -4.219 6.777 1.00 93.94 199 PHE A O 1
ATOM 1573 N N . ALA A 1 200 ? -14.814 -4.205 4.568 1.00 92.62 200 ALA A N 1
ATOM 1574 C CA . ALA A 1 200 ? -14.651 -5.648 4.401 1.00 92.62 200 ALA A CA 1
ATOM 1575 C C . ALA A 1 200 ? -13.266 -6.129 4.872 1.00 92.62 200 ALA A C 1
ATOM 1577 O O . ALA A 1 200 ? -13.165 -7.128 5.585 1.00 92.62 200 ALA A O 1
ATOM 1578 N N . LYS A 1 201 ? -12.208 -5.376 4.540 1.00 95.44 201 LYS A N 1
ATOM 1579 C CA . LYS A 1 201 ? -10.831 -5.671 4.965 1.00 95.44 201 LYS A CA 1
ATOM 1580 C C . LYS A 1 201 ? -10.640 -5.462 6.469 1.00 95.44 201 LYS A C 1
ATOM 1582 O O . LYS A 1 201 ? -10.060 -6.304 7.149 1.00 95.44 201 LYS A O 1
ATOM 1587 N N . VAL A 1 202 ? -11.140 -4.346 7.004 1.00 93.19 202 VAL A N 1
ATOM 1588 C CA . VAL A 1 202 ? -11.035 -3.975 8.427 1.00 93.19 202 VAL A CA 1
ATOM 1589 C C . VAL A 1 202 ? -11.783 -4.958 9.320 1.00 93.19 202 VAL A C 1
ATOM 1591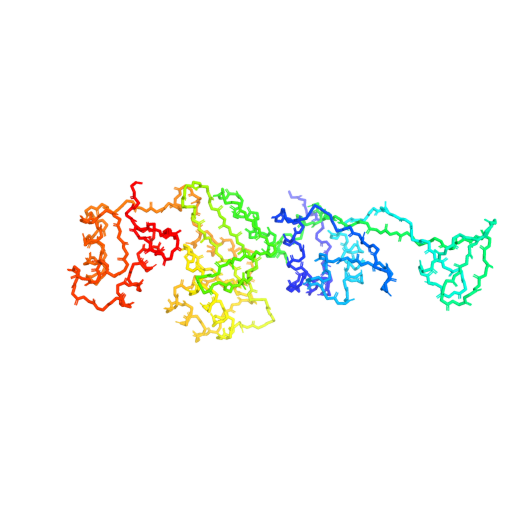 O O . VAL A 1 202 ? -11.289 -5.290 10.393 1.00 93.19 202 VAL A O 1
ATOM 1594 N N . TYR A 1 203 ? -12.945 -5.441 8.886 1.00 88.06 203 TYR A N 1
ATOM 1595 C CA . TYR A 1 203 ? -13.738 -6.404 9.643 1.00 88.06 203 TYR A CA 1
ATOM 1596 C C . TYR A 1 203 ? -13.001 -7.733 9.834 1.00 88.06 203 TYR A C 1
ATOM 1598 O O . TYR A 1 203 ? -13.071 -8.321 10.909 1.00 88.06 203 TYR A O 1
ATOM 1606 N N . ASP A 1 204 ? -12.270 -8.184 8.812 1.00 87.62 204 ASP A N 1
ATOM 1607 C CA . ASP A 1 204 ? -11.529 -9.445 8.859 1.00 87.62 204 ASP A CA 1
ATOM 1608 C C . ASP A 1 204 ? -10.159 -9.313 9.546 1.00 87.62 204 ASP A C 1
ATOM 1610 O O . ASP A 1 204 ? -9.687 -10.245 10.187 1.00 87.62 204 ASP A O 1
ATOM 1614 N N . VAL A 1 205 ? -9.503 -8.155 9.429 1.00 88.44 205 VAL A N 1
ATOM 1615 C CA . VAL A 1 205 ? -8.169 -7.904 10.010 1.00 88.44 205 VAL A CA 1
ATOM 1616 C C . VAL A 1 205 ? -8.235 -7.380 11.449 1.00 88.44 205 VAL A C 1
ATOM 1618 O O . VAL A 1 205 ? -7.286 -7.560 12.208 1.00 88.44 205 VAL A O 1
ATOM 1621 N N . ASN A 1 206 ? -9.337 -6.729 11.826 1.00 83.12 206 ASN A N 1
ATOM 1622 C CA . ASN A 1 206 ? -9.575 -6.116 13.135 1.00 83.12 206 ASN A CA 1
ATOM 1623 C C . ASN A 1 206 ? -8.389 -5.259 13.659 1.00 83.12 206 ASN A C 1
ATOM 1625 O O . ASN A 1 206 ? -7.845 -5.539 14.730 1.00 83.12 206 ASN A O 1
ATOM 1629 N N . PRO A 1 207 ? -7.961 -4.222 12.908 1.00 89.06 207 PRO A N 1
ATOM 1630 C CA . PRO A 1 207 ? -6.854 -3.345 13.290 1.00 89.06 207 PRO A CA 1
ATOM 1631 C C . PRO A 1 207 ? -7.204 -2.470 14.505 1.00 89.06 207 PRO A C 1
ATOM 1633 O O . PRO A 1 207 ? -8.375 -2.227 14.795 1.00 89.06 207 PRO A O 1
ATOM 1636 N N . PHE A 1 208 ? -6.180 -1.922 15.169 1.00 84.75 208 PHE A N 1
ATOM 1637 C CA . PHE A 1 208 ? -6.352 -0.924 16.232 1.00 84.75 208 PHE A CA 1
ATOM 1638 C C . PHE A 1 208 ? -7.027 0.344 15.698 1.00 84.75 208 PHE A C 1
ATOM 1640 O O . PHE A 1 208 ? -7.918 0.897 16.338 1.00 84.75 208 PHE A O 1
ATOM 1647 N N . ARG A 1 209 ? -6.632 0.788 14.499 1.00 90.38 209 ARG A N 1
ATOM 1648 C CA . ARG A 1 209 ? -7.263 1.925 13.823 1.00 90.38 209 ARG A CA 1
ATOM 1649 C C . ARG A 1 209 ? -7.337 1.713 12.317 1.00 90.38 209 ARG A C 1
ATOM 1651 O O . ARG A 1 209 ? -6.392 1.219 11.704 1.00 90.38 209 ARG A O 1
ATOM 1658 N N . ALA A 1 210 ? -8.452 2.125 11.728 1.00 95.75 210 ALA A N 1
ATOM 1659 C CA . ALA A 1 210 ? -8.693 2.099 10.294 1.00 95.75 210 ALA A CA 1
ATOM 1660 C C . ALA A 1 210 ? -8.923 3.526 9.795 1.00 95.75 210 ALA A C 1
ATOM 1662 O O . ALA A 1 210 ? -9.825 4.200 10.287 1.00 95.75 210 ALA A O 1
ATOM 1663 N N . VAL A 1 211 ? -8.120 3.980 8.833 1.00 98.25 211 VAL A N 1
ATOM 1664 C CA . VAL A 1 211 ? -8.172 5.354 8.318 1.00 98.25 211 VAL A CA 1
ATOM 1665 C C . VAL A 1 211 ? -8.429 5.344 6.815 1.00 98.25 211 VAL A C 1
ATOM 1667 O O . VAL A 1 211 ? -7.674 4.736 6.063 1.00 98.25 211 VAL A O 1
ATOM 1670 N N . LEU A 1 212 ? -9.452 6.064 6.361 1.00 98.31 212 LEU A N 1
ATOM 1671 C CA . LEU A 1 212 ? -9.697 6.288 4.936 1.00 98.31 212 LEU A CA 1
ATOM 1672 C C . LEU A 1 212 ? -9.345 7.732 4.578 1.00 98.31 212 LEU A C 1
ATOM 1674 O O . LEU A 1 212 ? -10.002 8.674 5.026 1.00 98.31 212 LEU A O 1
ATOM 1678 N N . ILE A 1 213 ? -8.321 7.917 3.749 1.00 97.69 213 ILE A N 1
ATOM 1679 C CA . ILE A 1 213 ? -7.921 9.230 3.239 1.00 97.69 213 ILE A CA 1
ATOM 1680 C C . ILE A 1 213 ? -8.622 9.462 1.902 1.00 97.69 213 ILE A C 1
ATOM 1682 O O . ILE A 1 213 ? -8.318 8.796 0.920 1.00 97.69 213 ILE A O 1
ATOM 1686 N N . ALA A 1 214 ? -9.539 10.421 1.839 1.00 96.44 214 ALA A N 1
ATOM 1687 C CA . ALA A 1 214 ? -10.287 10.746 0.631 1.00 96.44 214 ALA A CA 1
ATOM 1688 C C . ALA A 1 214 ? -9.834 12.084 0.041 1.00 96.44 214 ALA A C 1
ATOM 1690 O O . ALA A 1 214 ? -9.828 13.114 0.718 1.00 96.44 214 ALA A O 1
ATOM 1691 N N . VAL A 1 215 ? -9.471 12.078 -1.241 1.00 93.38 215 VAL A N 1
ATOM 1692 C CA . VAL A 1 215 ? -8.950 13.243 -1.963 1.00 93.38 215 VAL A CA 1
ATOM 1693 C C . VAL A 1 215 ? -9.837 13.476 -3.194 1.00 93.38 215 VAL A C 1
ATOM 1695 O O . VAL A 1 215 ? -9.825 12.633 -4.089 1.00 93.38 215 VAL A O 1
ATOM 1698 N N . PRO A 1 216 ? -10.585 14.596 -3.277 1.00 92.69 216 PRO A N 1
ATOM 1699 C CA . PRO A 1 216 ? -10.587 15.720 -2.339 1.00 92.69 216 PRO A CA 1
ATOM 1700 C C . PRO A 1 216 ? -11.445 15.527 -1.070 1.00 92.69 216 PRO A C 1
ATOM 1702 O O . PRO A 1 216 ? -11.348 16.342 -0.151 1.00 92.69 216 PRO A O 1
ATOM 1705 N N . GLY A 1 217 ? -12.299 14.501 -1.013 1.00 95.50 217 GLY A N 1
ATOM 1706 C CA . GLY A 1 217 ? -13.192 14.249 0.124 1.00 95.50 217 GLY A CA 1
ATOM 1707 C C . GLY A 1 217 ? -14.211 13.139 -0.142 1.00 95.50 217 GLY A C 1
ATOM 1708 O O . GLY A 1 217 ? -14.102 12.429 -1.142 1.00 95.50 217 GLY A O 1
ATOM 1709 N N . LEU A 1 218 ? -15.206 13.005 0.737 1.00 96.12 218 LEU A N 1
ATOM 1710 C CA . LEU A 1 218 ? -16.265 11.986 0.658 1.00 96.12 218 LEU A CA 1
ATOM 1711 C C . LEU A 1 218 ? -17.629 12.612 0.353 1.00 96.12 218 LEU A C 1
ATOM 1713 O O . LEU A 1 218 ? -17.907 13.751 0.729 1.00 96.12 218 LEU A O 1
ATOM 1717 N N . ARG A 1 219 ? -18.515 11.838 -0.281 1.00 96.75 219 ARG A N 1
ATOM 1718 C CA . ARG A 1 219 ? -19.953 12.151 -0.315 1.00 96.75 219 ARG A CA 1
ATOM 1719 C C . ARG A 1 219 ? -20.567 12.035 1.089 1.00 96.75 219 ARG A C 1
ATOM 1721 O O . ARG A 1 219 ? -20.065 11.289 1.931 1.00 96.75 219 ARG A O 1
ATOM 1728 N N . GLU A 1 220 ? -21.666 12.749 1.334 1.00 95.69 220 GLU A N 1
ATOM 1729 C CA . GLU A 1 220 ? -22.396 12.755 2.618 1.00 95.69 220 GLU A CA 1
ATOM 1730 C C . GLU A 1 220 ? -22.721 11.337 3.110 1.00 95.69 220 GLU A C 1
ATOM 1732 O O . GLU A 1 220 ? -22.475 10.990 4.267 1.00 95.69 220 GLU A O 1
ATOM 1737 N N . GLU A 1 221 ? -23.237 10.496 2.218 1.00 94.44 221 GLU A N 1
ATOM 1738 C CA . GLU A 1 221 ? -23.656 9.128 2.518 1.00 94.44 221 GLU A CA 1
ATOM 1739 C C . GLU A 1 221 ? -22.458 8.254 2.901 1.00 94.44 221 GLU A C 1
ATOM 1741 O O . GLU A 1 221 ? -22.534 7.470 3.849 1.00 94.44 221 GLU A O 1
ATOM 1746 N N . ALA A 1 222 ? -21.337 8.432 2.197 1.00 95.88 222 ALA A N 1
ATOM 1747 C CA . ALA A 1 222 ? -20.088 7.726 2.449 1.00 95.88 222 ALA A CA 1
ATOM 1748 C C . ALA A 1 222 ? -19.469 8.134 3.793 1.00 95.88 222 ALA A C 1
ATOM 1750 O O . ALA A 1 222 ? -19.037 7.268 4.552 1.00 95.88 222 ALA A O 1
ATOM 1751 N N . ARG A 1 223 ? -19.504 9.429 4.141 1.00 96.38 223 ARG A N 1
ATOM 1752 C CA . ARG A 1 223 ? -19.046 9.932 5.447 1.00 96.38 223 ARG A CA 1
ATOM 1753 C C . ARG A 1 223 ? -19.825 9.285 6.594 1.00 96.38 223 ARG A C 1
ATOM 1755 O O . ARG A 1 223 ? -19.226 8.695 7.490 1.00 96.38 223 ARG A O 1
ATOM 1762 N N . ARG A 1 224 ? -21.161 9.305 6.518 1.00 94.44 224 ARG A N 1
ATOM 1763 C CA . ARG A 1 224 ? -22.033 8.664 7.523 1.00 94.44 224 ARG A CA 1
ATOM 1764 C C . ARG A 1 224 ? -21.828 7.150 7.592 1.00 94.44 224 ARG A C 1
ATOM 1766 O O . ARG A 1 224 ? -22.058 6.529 8.629 1.00 94.44 224 ARG A O 1
ATOM 1773 N N . LEU A 1 225 ? -21.465 6.520 6.476 1.00 93.44 225 LEU A N 1
ATOM 1774 C CA . LEU A 1 225 ? -21.162 5.093 6.440 1.00 93.44 225 LEU A CA 1
ATOM 1775 C C . LEU A 1 225 ? -19.830 4.781 7.135 1.00 93.44 225 LEU A C 1
ATOM 1777 O O . LEU A 1 225 ? -19.791 3.866 7.953 1.00 93.44 225 LEU A O 1
ATOM 1781 N N . ALA A 1 226 ? -18.785 5.567 6.870 1.00 94.44 226 ALA A N 1
ATOM 1782 C CA . ALA A 1 226 ? -17.474 5.411 7.497 1.00 94.44 226 ALA A CA 1
ATOM 1783 C C . ALA A 1 226 ? -17.557 5.560 9.025 1.00 94.44 226 ALA A C 1
ATOM 1785 O O . ALA A 1 226 ? -17.068 4.696 9.752 1.00 94.44 226 ALA A O 1
ATOM 1786 N N . GLU A 1 227 ? -18.278 6.579 9.508 1.00 90.81 227 GLU A N 1
ATOM 1787 C CA . GLU A 1 227 ? -18.526 6.796 10.940 1.00 90.81 227 GLU A CA 1
ATOM 1788 C C . GLU A 1 227 ? -19.202 5.585 11.599 1.00 90.81 227 GLU A C 1
ATOM 1790 O O . GLU A 1 227 ? -18.748 5.106 12.638 1.00 90.81 227 GLU A O 1
ATOM 1795 N N . ARG A 1 228 ? -20.247 5.026 10.970 1.00 86.75 228 ARG A N 1
ATOM 1796 C CA . ARG A 1 228 ? -20.937 3.829 11.486 1.00 86.75 228 ARG A CA 1
ATOM 1797 C C . ARG A 1 228 ? -20.042 2.596 11.540 1.00 86.75 228 ARG A C 1
ATOM 1799 O O . ARG A 1 228 ? -20.242 1.739 12.397 1.00 86.75 228 ARG A O 1
ATOM 1806 N N . TYR A 1 229 ? -19.082 2.491 10.629 1.00 88.12 229 TYR A N 1
ATOM 1807 C CA . TYR A 1 229 ? -18.134 1.383 10.581 1.00 88.12 229 TYR A CA 1
ATOM 1808 C C . TYR A 1 229 ? -16.904 1.583 11.472 1.00 88.12 229 TYR A C 1
ATOM 1810 O O . TYR A 1 229 ? -16.103 0.656 11.602 1.00 88.12 229 TYR A O 1
ATOM 1818 N N . GLY A 1 230 ? -16.771 2.741 12.128 1.00 86.06 230 GLY A N 1
ATOM 1819 C CA . GLY A 1 230 ? -15.593 3.071 12.926 1.00 86.06 230 GLY A CA 1
ATOM 1820 C C . GLY A 1 230 ? -14.338 3.248 12.070 1.00 86.06 230 GLY A C 1
ATOM 1821 O O . GLY A 1 230 ? -13.245 2.908 12.515 1.00 86.06 230 GLY A O 1
ATOM 1822 N N . ILE A 1 231 ? -14.504 3.721 10.831 1.00 95.56 231 ILE A N 1
ATOM 1823 C CA . ILE A 1 231 ? -13.408 4.090 9.934 1.00 95.56 231 ILE A CA 1
ATOM 1824 C C . ILE A 1 231 ? -13.204 5.601 10.053 1.00 95.56 231 ILE A C 1
ATOM 1826 O O . ILE A 1 231 ? -14.104 6.385 9.746 1.00 95.56 231 ILE A O 1
ATOM 1830 N N . ASP A 1 232 ? -12.012 6.013 10.474 1.00 97.00 232 ASP A N 1
ATOM 1831 C CA . ASP A 1 232 ? -11.636 7.419 10.577 1.00 97.00 232 ASP A CA 1
ATOM 1832 C C . ASP A 1 232 ? -11.431 8.013 9.177 1.00 97.00 232 ASP A C 1
ATOM 1834 O O . ASP A 1 232 ? -10.428 7.756 8.508 1.00 97.00 232 ASP A O 1
ATOM 1838 N N . ALA A 1 233 ? -12.376 8.831 8.718 1.00 96.75 233 ALA A N 1
ATOM 1839 C CA . ALA A 1 233 ? -12.268 9.506 7.431 1.00 96.75 233 ALA A CA 1
ATOM 1840 C C . ALA A 1 233 ? -11.463 10.818 7.525 1.00 96.75 233 ALA A C 1
ATOM 1842 O O . ALA A 1 233 ? -11.729 11.686 8.368 1.00 96.75 233 ALA A O 1
ATOM 1843 N N . ILE A 1 234 ? -10.511 11.000 6.608 1.00 97.56 234 ILE A N 1
ATOM 1844 C CA . ILE A 1 234 ? -9.758 12.245 6.413 1.00 97.56 234 ILE A CA 1
ATOM 1845 C C . ILE A 1 234 ? -10.052 12.790 5.016 1.00 97.56 234 ILE A C 1
ATOM 1847 O O . ILE A 1 234 ? -9.664 12.190 4.019 1.00 97.56 234 ILE A O 1
ATOM 1851 N N . GLU A 1 235 ? -10.691 13.955 4.934 1.00 95.81 235 GLU A N 1
ATOM 1852 C CA . GLU A 1 235 ? -10.951 14.643 3.664 1.00 95.81 235 GLU A CA 1
ATOM 1853 C C . GLU A 1 235 ? -9.823 15.639 3.349 1.00 95.81 235 GLU A C 1
ATOM 1855 O O . GLU A 1 235 ? -9.533 16.543 4.138 1.00 95.81 235 GLU A O 1
ATOM 1860 N N . VAL A 1 236 ? -9.174 15.483 2.194 1.00 94.00 236 VAL A N 1
ATOM 1861 C CA . VAL A 1 236 ? -7.939 16.198 1.849 1.00 94.00 236 VAL A CA 1
ATOM 1862 C C . VAL A 1 236 ? -8.156 17.144 0.674 1.00 94.00 236 VAL A C 1
ATOM 1864 O O . VAL A 1 236 ? -8.097 16.756 -0.489 1.00 94.00 236 VAL A O 1
ATOM 1867 N N . LYS A 1 237 ? -8.284 18.438 0.974 1.00 89.12 237 LYS A N 1
ATOM 1868 C CA . LYS A 1 237 ? -8.320 19.514 -0.035 1.00 89.12 237 LYS A CA 1
ATOM 1869 C C . LYS A 1 237 ? -6.924 20.046 -0.387 1.00 89.12 237 LYS A C 1
ATOM 1871 O O . LYS A 1 237 ? -6.748 20.701 -1.409 1.00 89.12 237 LYS A O 1
ATOM 1876 N N . GLY A 1 238 ? -5.928 19.753 0.447 1.00 86.62 238 GLY A N 1
ATOM 1877 C CA . GLY A 1 238 ? -4.526 20.109 0.245 1.00 86.62 238 GLY A CA 1
ATOM 1878 C C . GLY A 1 238 ? -3.607 19.597 1.366 1.00 86.62 238 GLY A C 1
ATOM 1879 O O . GLY A 1 238 ? -4.078 18.932 2.296 1.00 86.62 238 GLY A O 1
ATOM 1880 N N . PRO A 1 239 ? -2.306 19.937 1.329 1.00 85.69 239 PRO A N 1
ATOM 1881 C CA . PRO A 1 239 ? -1.307 19.407 2.265 1.00 85.69 239 PRO A CA 1
ATOM 1882 C C . PRO A 1 239 ? -1.635 19.676 3.742 1.00 85.69 239 PRO A C 1
ATOM 1884 O O . PRO A 1 239 ? -1.522 18.792 4.589 1.00 85.69 239 PRO A O 1
ATOM 1887 N N . LYS A 1 240 ? -2.141 20.878 4.056 1.00 89.69 240 LYS A N 1
ATOM 1888 C CA . LYS A 1 240 ? -2.517 21.254 5.431 1.00 89.69 240 LYS A CA 1
ATOM 1889 C C . LYS A 1 240 ? -3.656 20.399 5.993 1.00 89.69 240 LYS A C 1
ATOM 1891 O O . LYS A 1 240 ? -3.577 19.991 7.146 1.00 89.69 240 LYS A O 1
ATOM 1896 N N . SER A 1 241 ? -4.689 20.116 5.191 1.00 94.12 241 SER A N 1
ATOM 1897 C CA . SER A 1 241 ? -5.823 19.282 5.625 1.00 94.12 241 SER A CA 1
ATOM 1898 C C . SER A 1 241 ? -5.434 17.820 5.837 1.00 94.12 241 SER A C 1
ATOM 1900 O O . SER A 1 241 ? -5.997 17.168 6.710 1.00 94.12 241 SER A O 1
ATOM 1902 N N . LEU A 1 242 ? -4.453 17.318 5.076 1.00 94.50 242 LEU A N 1
ATOM 1903 C CA . LEU A 1 242 ? -3.896 15.989 5.314 1.00 94.50 242 LEU A CA 1
ATOM 1904 C C . LEU A 1 242 ? -3.211 15.947 6.681 1.00 94.50 242 LEU A C 1
ATOM 1906 O O . LEU A 1 242 ? -3.551 15.105 7.505 1.00 94.50 242 LEU A O 1
ATOM 1910 N N . LEU A 1 243 ? -2.297 16.887 6.947 1.00 93.50 243 LEU A N 1
ATOM 1911 C CA . LEU A 1 243 ? -1.558 16.916 8.207 1.00 93.50 243 LEU A CA 1
ATOM 1912 C C . LEU A 1 243 ? -2.487 17.076 9.418 1.00 93.50 243 LEU A C 1
ATOM 1914 O O . LEU A 1 243 ? -2.351 16.332 10.384 1.00 93.50 243 LEU A O 1
ATOM 1918 N N . SER A 1 244 ? -3.449 18.003 9.373 1.00 95.06 244 SER A N 1
ATOM 1919 C CA . SER A 1 244 ? -4.392 18.197 10.483 1.00 95.06 244 SER A CA 1
ATOM 1920 C C . SER A 1 244 ? -5.293 16.982 10.704 1.00 95.06 244 SER A C 1
ATOM 1922 O O . SER A 1 244 ? -5.549 16.612 11.849 1.00 95.06 244 SER A O 1
ATOM 1924 N N . GLY A 1 245 ? -5.741 16.333 9.626 1.00 96.62 245 GLY A N 1
ATOM 1925 C CA . GLY A 1 245 ? -6.506 15.095 9.700 1.00 96.62 245 GLY A CA 1
ATOM 1926 C C . GLY A 1 245 ? -5.709 13.968 10.345 1.00 96.62 245 GLY A C 1
ATOM 1927 O O . GLY A 1 245 ? -6.196 13.345 11.284 1.00 96.62 245 GLY A O 1
ATOM 1928 N N . LEU A 1 246 ? -4.469 13.756 9.896 1.00 96.50 246 LEU A N 1
ATOM 1929 C CA . LEU A 1 246 ? -3.581 12.728 10.435 1.00 96.50 246 LEU A CA 1
ATOM 1930 C C . LEU A 1 246 ? -3.255 12.983 11.915 1.00 96.50 246 LEU A C 1
ATOM 1932 O O . LEU A 1 246 ? -3.365 12.064 12.719 1.00 96.50 246 LEU A O 1
ATOM 1936 N N . LEU A 1 247 ? -2.925 14.227 12.293 1.00 95.38 247 LEU A N 1
ATOM 1937 C CA . LEU A 1 247 ? -2.678 14.625 13.689 1.00 95.38 247 LEU A CA 1
ATOM 1938 C C . LEU A 1 247 ? -3.877 14.317 14.599 1.00 95.38 247 LEU A C 1
ATOM 1940 O O . LEU A 1 247 ? -3.686 13.923 15.744 1.00 95.38 247 LEU A O 1
ATOM 1944 N N . ARG A 1 248 ? -5.102 14.507 14.092 1.00 94.56 248 ARG A N 1
ATOM 1945 C CA . ARG A 1 248 ? -6.344 14.274 14.839 1.00 94.56 248 ARG A CA 1
ATOM 1946 C C . ARG A 1 248 ? -6.614 12.791 15.080 1.00 94.56 248 ARG A C 1
ATOM 1948 O O . ARG A 1 248 ? -7.141 12.443 16.130 1.00 94.56 248 ARG A O 1
ATOM 1955 N N . VAL A 1 249 ? -6.334 11.942 14.093 1.00 94.00 249 VAL A N 1
ATOM 1956 C CA . VAL A 1 249 ? -6.757 10.532 14.121 1.00 94.00 249 VAL A CA 1
ATOM 1957 C C . VAL A 1 249 ? -5.652 9.580 14.564 1.00 94.00 249 VAL A C 1
ATOM 1959 O O . VAL A 1 249 ? -5.952 8.544 15.141 1.00 94.00 249 VAL A O 1
ATOM 1962 N N . ILE A 1 250 ? -4.381 9.907 14.329 1.00 94.38 250 ILE A N 1
ATOM 1963 C CA . ILE A 1 250 ? -3.256 9.011 14.598 1.00 94.38 250 ILE A CA 1
ATOM 1964 C C . ILE A 1 250 ? -2.408 9.602 15.735 1.00 94.38 250 ILE A C 1
ATOM 1966 O O . ILE A 1 250 ? -1.679 10.578 15.514 1.00 94.38 250 ILE A O 1
ATOM 1970 N N . PRO A 1 251 ? -2.476 9.033 16.949 1.00 89.81 251 PRO A N 1
ATOM 1971 C CA . PRO A 1 251 ? -1.605 9.434 18.051 1.00 89.81 251 PRO A CA 1
ATOM 1972 C C . PRO A 1 251 ? -0.163 8.924 17.843 1.00 89.81 251 PRO A C 1
ATOM 1974 O O . PRO A 1 251 ? 0.042 8.006 17.041 1.00 89.81 251 PRO A O 1
ATOM 1977 N N . PRO A 1 252 ? 0.840 9.497 18.534 1.00 90.75 252 PRO A N 1
ATOM 1978 C CA . PRO A 1 252 ? 2.180 8.910 18.660 1.00 90.75 252 PRO A CA 1
ATOM 1979 C C . PRO A 1 252 ? 2.132 7.464 19.173 1.00 90.75 252 PRO A C 1
ATOM 1981 O O . PRO A 1 252 ? 1.185 7.095 19.870 1.00 90.75 252 PRO A O 1
ATOM 1984 N N . VAL A 1 253 ? 3.126 6.636 18.837 1.00 86.25 253 VAL A N 1
ATOM 1985 C CA . VAL A 1 253 ? 3.131 5.208 19.205 1.00 86.25 253 VAL A CA 1
ATOM 1986 C C . VAL A 1 253 ? 3.105 4.992 20.723 1.00 86.25 253 VAL A C 1
ATOM 1988 O O . VAL A 1 253 ? 2.505 4.031 21.193 1.00 86.25 253 VAL A O 1
ATOM 1991 N N . GLU A 1 254 ? 3.685 5.913 21.491 1.00 79.94 254 GLU A N 1
ATOM 1992 C CA . GLU A 1 254 ? 3.741 5.880 22.956 1.00 79.94 254 GLU A CA 1
ATOM 1993 C C . GLU A 1 254 ? 2.358 6.091 23.590 1.00 79.94 254 GLU A C 1
ATOM 1995 O O . GLU A 1 254 ? 2.060 5.551 24.653 1.00 79.94 254 GLU A O 1
ATOM 2000 N N . GLU A 1 255 ? 1.498 6.858 22.919 1.00 79.31 255 GLU A N 1
ATOM 2001 C CA . GLU A 1 255 ? 0.105 7.090 23.311 1.00 79.31 255 GLU A CA 1
ATOM 2002 C C . GLU A 1 255 ? -0.846 6.060 22.685 1.00 79.31 255 GLU A C 1
ATOM 2004 O O . GLU A 1 255 ? -1.954 5.838 23.181 1.00 79.31 255 GLU A O 1
ATOM 2009 N N . ALA A 1 256 ? -0.413 5.407 21.605 1.00 69.19 256 ALA A N 1
ATOM 2010 C CA . ALA A 1 256 ? -1.103 4.312 20.935 1.00 69.19 256 ALA A CA 1
ATOM 2011 C C . ALA A 1 256 ? -0.890 2.985 21.673 1.00 69.19 256 ALA A C 1
ATOM 2013 O O . ALA A 1 256 ? -0.573 1.950 21.096 1.00 69.19 256 ALA A O 1
ATOM 2014 N N . GLY A 1 257 ? -1.053 3.021 22.986 1.00 59.19 257 GLY A N 1
ATOM 2015 C CA . GLY A 1 257 ? -1.067 1.844 23.825 1.00 59.19 257 GLY A CA 1
ATOM 2016 C C . GLY A 1 257 ? -2.490 1.366 24.028 1.00 59.19 257 GLY A C 1
ATOM 2017 O O . GLY A 1 257 ? -3.446 2.147 24.069 1.00 59.19 257 GLY A O 1
ATOM 2018 N N . TYR A 1 258 ? -2.622 0.066 24.228 1.00 54.44 258 TYR A N 1
ATOM 2019 C CA . TYR A 1 258 ? -3.795 -0.416 24.910 1.00 54.44 258 TYR A CA 1
ATOM 2020 C C . TYR A 1 258 ? -3.803 0.153 26.346 1.00 54.44 258 TYR A C 1
ATOM 2022 O O . TYR A 1 258 ? -2.783 0.107 27.033 1.00 54.44 258 TYR A O 1
ATOM 2030 N N . ARG A 1 259 ? -4.918 0.732 26.795 1.00 53.72 259 ARG A N 1
ATOM 2031 C CA . ARG A 1 259 ? -5.073 1.234 28.164 1.00 53.72 259 ARG A CA 1
ATOM 2032 C C . ARG A 1 259 ? -5.373 0.070 29.095 1.00 53.72 259 ARG A C 1
ATOM 2034 O O . ARG A 1 259 ? -6.182 -0.797 28.762 1.00 53.72 259 ARG A O 1
ATOM 2041 N N . THR A 1 260 ? -4.783 0.096 30.284 1.00 51.81 260 THR A N 1
ATOM 2042 C CA . THR A 1 260 ? -5.220 -0.776 31.372 1.00 51.81 260 THR A CA 1
ATOM 2043 C C . THR A 1 260 ? -6.698 -0.501 31.661 1.00 51.81 260 THR A C 1
ATOM 2045 O O . THR A 1 260 ? -7.148 0.648 31.684 1.00 51.81 260 THR A O 1
ATOM 2048 N N . LEU A 1 261 ? -7.493 -1.559 31.830 1.00 62.16 261 LEU A N 1
ATOM 2049 C CA . LEU A 1 261 ? -8.884 -1.444 32.276 1.00 62.16 261 LEU A CA 1
ATOM 2050 C C . LEU A 1 261 ? -8.892 -1.102 33.770 1.00 62.16 261 LEU A C 1
ATOM 2052 O O . LEU A 1 261 ? -9.043 -1.975 34.623 1.00 62.16 261 LEU A O 1
ATOM 2056 N N . ASP A 1 262 ? -8.695 0.174 34.089 1.00 64.62 262 ASP A N 1
ATOM 2057 C CA . ASP A 1 262 ? -8.861 0.687 35.443 1.00 64.62 262 ASP A CA 1
ATOM 2058 C C . ASP A 1 262 ? -10.345 0.938 35.776 1.00 64.62 262 ASP A C 1
ATOM 2060 O O . ASP A 1 262 ? -11.240 0.913 34.920 1.00 64.62 262 ASP A O 1
ATOM 2064 N N . VAL A 1 263 ? -10.625 1.157 37.064 1.00 60.34 263 VAL A N 1
ATOM 2065 C CA . VAL A 1 263 ? -11.994 1.353 37.569 1.00 60.34 263 VAL A CA 1
ATOM 2066 C C . VAL A 1 263 ? -12.682 2.530 36.865 1.00 60.34 263 VAL A C 1
ATOM 2068 O O . VAL A 1 263 ? -13.867 2.446 36.542 1.00 60.34 263 VAL A O 1
ATOM 2071 N N . MET A 1 264 ? -11.943 3.603 36.569 1.00 59.38 264 MET A N 1
ATOM 2072 C CA . MET A 1 264 ? -12.473 4.779 35.876 1.00 59.38 264 MET A CA 1
ATOM 2073 C C . MET A 1 264 ? -12.813 4.484 34.408 1.00 59.38 264 MET A C 1
ATOM 2075 O O . MET A 1 264 ? -13.871 4.897 33.927 1.00 59.38 264 MET A O 1
ATOM 2079 N N . SER A 1 265 ? -11.984 3.706 33.707 1.00 67.62 265 SER A N 1
ATOM 2080 C CA . SER A 1 265 ? -12.244 3.272 32.331 1.00 67.62 265 SER A CA 1
ATOM 2081 C C . SER A 1 265 ? -13.508 2.421 32.242 1.00 67.62 265 SER A C 1
ATOM 2083 O O . SER A 1 265 ? -14.354 2.677 31.382 1.00 67.62 265 SER A O 1
ATOM 2085 N N . LEU A 1 266 ? -13.707 1.482 33.177 1.00 71.81 266 LEU A N 1
ATOM 2086 C CA . LEU A 1 266 ? -14.931 0.674 33.259 1.00 71.81 266 LEU A CA 1
ATOM 2087 C C . LEU A 1 266 ? -16.191 1.537 33.415 1.00 71.81 266 LEU A C 1
ATOM 2089 O O . LEU A 1 266 ? -17.205 1.256 32.775 1.00 71.81 266 LEU A O 1
ATOM 2093 N N . LEU A 1 267 ? -16.132 2.600 34.223 1.00 73.56 267 LEU A N 1
ATOM 2094 C CA . LEU A 1 267 ? -17.263 3.509 34.445 1.00 73.56 267 LEU A CA 1
ATOM 2095 C C . LEU A 1 267 ? -17.604 4.369 33.217 1.00 73.56 267 LEU A C 1
ATOM 2097 O O . LEU A 1 267 ? -18.752 4.789 33.078 1.00 73.56 267 LEU A O 1
ATOM 2101 N N . SER A 1 268 ? -16.645 4.598 32.316 1.00 76.88 268 SER A N 1
ATOM 2102 C CA . SER A 1 268 ? -16.857 5.346 31.067 1.00 76.88 268 SER A CA 1
ATOM 2103 C C . SER A 1 268 ? -17.400 4.495 29.910 1.00 76.88 268 SER A C 1
ATOM 2105 O O . SER A 1 268 ? -17.930 5.035 28.939 1.00 76.88 268 SER A O 1
ATOM 2107 N N . LEU A 1 269 ? -17.299 3.163 30.006 1.00 81.88 269 LEU A N 1
ATOM 2108 C CA . LEU A 1 269 ? -17.787 2.254 28.972 1.00 81.88 269 LEU A CA 1
ATOM 2109 C C . LEU A 1 269 ? -19.324 2.222 28.920 1.00 81.88 269 LEU A C 1
ATOM 2111 O O . LEU A 1 269 ? -19.965 2.179 29.978 1.00 81.88 269 LEU A O 1
ATOM 2115 N N . PRO A 1 270 ? -19.922 2.130 27.713 1.00 84.31 270 PRO A N 1
ATOM 2116 C CA . PRO A 1 270 ? -21.327 1.770 27.550 1.00 84.31 270 PRO A CA 1
ATOM 2117 C C . PRO A 1 270 ? -21.659 0.467 28.284 1.00 84.31 270 PRO A C 1
ATOM 2119 O O . PRO A 1 270 ? -20.863 -0.472 28.257 1.00 84.31 270 PRO A O 1
ATOM 2122 N N . ASP A 1 271 ? -22.851 0.368 28.875 1.00 81.25 271 ASP A N 1
ATOM 2123 C CA . ASP A 1 271 ? -23.237 -0.749 29.757 1.00 81.25 271 ASP A CA 1
ATOM 2124 C C . ASP A 1 271 ? -23.012 -2.137 29.145 1.00 81.25 271 ASP A C 1
ATOM 2126 O O . ASP A 1 271 ? -22.590 -3.082 29.820 1.00 81.25 271 ASP A O 1
ATOM 2130 N N . HIS A 1 272 ? -23.260 -2.269 27.839 1.00 85.69 272 HIS A N 1
ATOM 2131 C CA . HIS A 1 272 ? -23.096 -3.537 27.141 1.00 85.69 272 HIS A CA 1
ATOM 2132 C C . HIS A 1 272 ? -21.631 -3.988 27.084 1.00 85.69 272 HIS A C 1
ATOM 2134 O O . HIS A 1 272 ? -21.367 -5.160 27.366 1.00 85.69 272 HIS A O 1
ATOM 2140 N N . LEU A 1 273 ? -20.706 -3.058 26.818 1.00 89.94 273 LEU A N 1
ATOM 2141 C CA . LEU A 1 273 ? -19.260 -3.296 26.817 1.00 89.94 273 LEU A CA 1
ATOM 2142 C C . LEU A 1 273 ? -18.702 -3.417 28.229 1.00 89.94 273 LEU A C 1
ATOM 2144 O O . LEU A 1 273 ? -17.844 -4.260 28.468 1.00 89.94 273 LEU A O 1
ATOM 2148 N N . ARG A 1 274 ? -19.213 -2.620 29.173 1.00 88.38 274 ARG A N 1
ATOM 2149 C CA . ARG A 1 274 ? -18.816 -2.684 30.581 1.00 88.38 274 ARG A CA 1
ATOM 2150 C C . ARG A 1 274 ? -19.034 -4.081 31.143 1.00 88.38 274 ARG A C 1
ATOM 2152 O O . ARG A 1 274 ? -18.114 -4.635 31.725 1.00 88.38 274 ARG A O 1
ATOM 2159 N N . LYS A 1 275 ? -20.205 -4.688 30.905 1.00 89.12 275 LYS A N 1
ATOM 2160 C CA . LYS A 1 275 ? -20.497 -6.059 31.361 1.00 89.12 275 LYS A CA 1
ATOM 2161 C C . LYS A 1 275 ? -19.483 -7.072 30.818 1.00 89.12 275 LYS A C 1
ATOM 2163 O O . LYS A 1 275 ? -18.967 -7.882 31.584 1.00 89.12 275 LYS A O 1
ATOM 2168 N N . THR A 1 276 ? -19.189 -7.008 29.520 1.00 93.19 276 THR A N 1
ATOM 2169 C CA . THR A 1 276 ? -18.200 -7.873 28.862 1.00 93.19 276 THR A CA 1
ATOM 2170 C C . THR A 1 276 ? -16.808 -7.671 29.458 1.00 93.19 276 THR A C 1
ATOM 2172 O O . THR A 1 276 ? -16.159 -8.639 29.850 1.00 93.19 276 THR A O 1
ATOM 2175 N N . ALA A 1 277 ? -16.378 -6.413 29.598 1.00 89.38 277 ALA A N 1
ATOM 2176 C CA . ALA A 1 277 ? -15.087 -6.058 30.171 1.00 89.38 277 ALA A CA 1
ATOM 2177 C C . ALA A 1 277 ? -14.960 -6.549 31.620 1.00 89.38 277 ALA A C 1
ATOM 2179 O O . ALA A 1 277 ? -13.980 -7.200 31.948 1.00 89.38 277 ALA A O 1
ATOM 2180 N N . THR A 1 278 ? -15.969 -6.329 32.469 1.00 85.56 278 THR A N 1
ATOM 2181 C CA . THR A 1 278 ? -15.968 -6.783 33.870 1.00 85.56 278 THR A CA 1
ATOM 2182 C C . THR A 1 278 ? -15.853 -8.302 33.986 1.00 85.56 278 THR A C 1
ATOM 2184 O O . THR A 1 278 ? -15.092 -8.796 34.819 1.00 85.56 278 THR A O 1
ATOM 2187 N N . VAL A 1 279 ? -16.574 -9.056 33.148 1.00 90.31 279 VAL A N 1
ATOM 2188 C CA . VAL A 1 279 ? -16.464 -10.521 33.131 1.00 90.31 279 VAL A CA 1
ATOM 2189 C C . VAL A 1 279 ? -15.063 -10.949 32.724 1.00 90.31 279 VAL A C 1
ATOM 2191 O O . VAL A 1 279 ? -14.459 -11.755 33.430 1.00 90.31 279 VAL A O 1
ATOM 2194 N N . LEU A 1 280 ? -14.515 -10.382 31.650 1.00 90.88 280 LEU A N 1
ATOM 2195 C CA . LEU A 1 280 ? -13.163 -10.717 31.226 1.00 90.88 280 LEU A CA 1
ATOM 2196 C C . LEU A 1 280 ? -12.120 -10.335 32.285 1.00 90.88 280 LEU A C 1
ATOM 2198 O O . LEU A 1 280 ? -11.219 -11.126 32.542 1.00 90.88 280 LEU A O 1
ATOM 2202 N N . CYS A 1 281 ? -12.288 -9.201 32.976 1.00 84.88 281 CYS A N 1
ATOM 2203 C CA . CYS A 1 281 ? -11.407 -8.815 34.075 1.00 84.88 281 CYS A CA 1
ATOM 2204 C C . CYS A 1 281 ? -11.368 -9.864 35.191 1.00 84.88 281 CYS A C 1
ATOM 2206 O O . CYS A 1 281 ? -10.316 -10.107 35.773 1.00 84.88 281 CYS A O 1
ATOM 2208 N N . SER A 1 282 ? -12.504 -10.511 35.468 1.00 83.62 282 SER A N 1
ATOM 2209 C CA . SER A 1 282 ? -12.581 -11.586 36.463 1.00 83.62 282 SER A CA 1
ATOM 2210 C C . SER A 1 282 ? -11.956 -12.906 36.001 1.00 83.62 282 SER A C 1
ATOM 2212 O O . SER A 1 282 ? -11.589 -13.724 36.840 1.00 83.62 282 SER A O 1
ATOM 2214 N N . LEU A 1 283 ? -11.861 -13.127 34.686 1.00 87.06 283 LEU A N 1
ATOM 2215 C CA . LEU A 1 283 ? -11.290 -14.338 34.089 1.00 87.06 283 LEU A CA 1
ATOM 2216 C C . LEU A 1 283 ? -9.791 -14.184 33.779 1.00 87.06 283 LEU A C 1
ATOM 2218 O O . LEU A 1 283 ? -9.083 -15.181 33.678 1.00 87.06 283 LEU A O 1
ATOM 2222 N N . GLY A 1 284 ? -9.302 -12.949 33.639 1.00 84.62 284 GLY A N 1
ATOM 2223 C CA . GLY A 1 284 ? -7.931 -12.626 33.238 1.00 84.62 284 GLY A CA 1
ATOM 2224 C C . GLY A 1 284 ? -7.703 -12.822 31.736 1.00 84.62 284 GLY A C 1
ATOM 2225 O O . GLY A 1 284 ? -7.453 -11.854 31.015 1.00 84.62 284 GLY A O 1
ATOM 2226 N N . GLU A 1 285 ? -7.837 -14.061 31.265 1.00 91.19 285 GLU A N 1
ATOM 2227 C CA . GLU A 1 285 ? -7.743 -14.466 29.859 1.00 91.19 285 GLU A CA 1
ATOM 2228 C C . GLU A 1 285 ? -8.897 -15.429 29.535 1.00 91.19 285 GLU A C 1
ATOM 2230 O O . GLU A 1 285 ? -9.110 -16.399 30.260 1.00 91.19 285 GLU A O 1
ATOM 2235 N N . ALA A 1 286 ? -9.668 -15.161 28.477 1.00 93.94 286 ALA A N 1
ATOM 2236 C CA . ALA A 1 286 ? -10.818 -15.989 28.108 1.00 93.94 286 ALA A CA 1
ATOM 2237 C C . ALA A 1 286 ? -11.179 -15.902 26.620 1.00 93.94 286 ALA A C 1
ATOM 2239 O O . ALA A 1 286 ? -10.916 -14.918 25.928 1.00 93.94 286 ALA A O 1
ATOM 2240 N N . THR A 1 287 ? -11.836 -16.940 26.120 1.00 95.19 287 THR A N 1
ATOM 2241 C CA . THR A 1 287 ? -12.469 -16.995 24.802 1.00 95.19 287 THR A CA 1
ATOM 2242 C C . THR A 1 287 ? -13.838 -16.309 24.809 1.00 95.19 287 THR A C 1
ATOM 2244 O O . THR A 1 287 ? -14.468 -16.123 25.850 1.00 95.19 287 THR A O 1
ATOM 2247 N N . ALA A 1 288 ? -14.360 -15.985 23.621 1.00 94.81 288 ALA A N 1
ATOM 2248 C CA . ALA A 1 288 ? -15.723 -15.459 23.492 1.00 94.81 288 ALA A CA 1
ATOM 2249 C C . ALA A 1 288 ? -16.805 -16.427 24.013 1.00 94.81 288 ALA A C 1
ATOM 2251 O O . ALA A 1 288 ? -17.888 -15.976 24.369 1.00 94.81 288 ALA A O 1
ATOM 2252 N N . GLU A 1 289 ? -16.520 -17.733 24.052 1.00 94.75 289 GLU A N 1
ATOM 2253 C CA . GLU A 1 289 ? -17.426 -18.746 24.607 1.00 94.75 289 GLU A CA 1
ATOM 2254 C C . GLU A 1 289 ? -17.492 -18.635 26.136 1.00 94.75 289 GLU A C 1
ATOM 2256 O O . GLU A 1 289 ? -18.563 -18.451 26.701 1.00 94.75 289 GLU A O 1
ATOM 2261 N N . GLU A 1 290 ? -16.335 -18.619 26.800 1.00 94.44 290 GLU A N 1
ATOM 2262 C CA . GLU A 1 290 ? -16.236 -18.521 28.265 1.00 94.44 290 GLU A CA 1
ATOM 2263 C C . GLU A 1 290 ? -16.818 -17.198 28.794 1.00 94.44 290 GLU A C 1
ATOM 2265 O O . GLU A 1 290 ? -17.471 -17.156 29.840 1.00 94.44 290 GLU A O 1
ATOM 2270 N N . VAL A 1 291 ? -16.633 -16.100 28.051 1.00 95.38 291 VAL A N 1
ATOM 2271 C CA . VAL A 1 291 ? -17.255 -14.812 28.391 1.00 95.38 291 VAL A CA 1
ATOM 2272 C C . VAL A 1 291 ? -18.775 -14.874 28.210 1.00 95.38 291 VAL A C 1
ATOM 2274 O O . VAL A 1 291 ? -19.501 -14.372 29.067 1.00 95.38 291 VAL A O 1
ATOM 2277 N N . ALA A 1 292 ? -19.270 -15.517 27.150 1.00 95.81 292 ALA A N 1
ATOM 2278 C CA . ALA A 1 292 ? -20.700 -15.673 26.880 1.00 95.81 292 ALA A CA 1
ATOM 2279 C C . ALA A 1 292 ? -21.426 -16.496 27.947 1.00 95.81 292 ALA A C 1
ATOM 2281 O O . ALA A 1 292 ? -22.491 -16.081 28.413 1.00 95.81 292 ALA A O 1
ATOM 2282 N N . GLU A 1 293 ? -20.820 -17.592 28.406 1.00 94.44 293 GLU A N 1
ATOM 2283 C CA . GLU A 1 293 ? -21.342 -18.398 29.516 1.00 94.44 293 GLU A CA 1
ATOM 2284 C C . GLU A 1 293 ? -21.520 -17.564 30.793 1.00 94.44 293 GLU A C 1
ATOM 2286 O O . GLU A 1 293 ? -22.513 -17.699 31.508 1.00 94.44 293 GLU A O 1
ATOM 2291 N N . ARG A 1 294 ? -20.587 -16.644 31.061 1.00 92.69 294 ARG A N 1
ATOM 2292 C CA . ARG A 1 294 ? -20.601 -15.790 32.258 1.00 92.69 294 ARG A CA 1
ATOM 2293 C C . ARG A 1 294 ? -21.514 -14.573 32.129 1.00 92.69 294 ARG A C 1
ATOM 2295 O O . ARG A 1 294 ? -22.115 -14.158 33.120 1.00 92.69 294 ARG A O 1
ATOM 2302 N N . THR A 1 295 ? -21.625 -13.967 30.947 1.00 92.81 295 THR A N 1
ATOM 2303 C CA . THR A 1 295 ? -22.515 -12.813 30.734 1.00 92.81 295 THR A CA 1
ATOM 2304 C C . THR A 1 295 ? -23.965 -13.220 30.482 1.00 92.81 295 THR A C 1
ATOM 2306 O O . THR A 1 295 ? -24.854 -12.368 30.618 1.00 92.81 295 THR A O 1
ATOM 2309 N N . GLY A 1 296 ? -24.208 -14.482 30.116 1.00 92.31 296 GLY A N 1
ATOM 2310 C CA . GLY A 1 296 ? -25.506 -14.999 29.690 1.00 92.31 296 GLY A CA 1
ATOM 2311 C C . GLY A 1 296 ? -25.939 -14.491 28.311 1.00 92.31 296 GLY A C 1
ATOM 2312 O O . GLY A 1 296 ? -27.128 -14.509 27.999 1.00 92.31 296 GLY A O 1
ATOM 2313 N N . ARG A 1 297 ? -25.009 -13.965 27.502 1.00 94.19 297 ARG A N 1
ATOM 2314 C CA . ARG A 1 297 ? -25.284 -13.502 26.132 1.00 94.19 297 ARG A CA 1
ATOM 2315 C C . ARG A 1 297 ? -24.850 -14.556 25.118 1.00 94.19 297 ARG A C 1
ATOM 2317 O O . ARG A 1 297 ? -24.058 -15.435 25.422 1.00 94.19 297 ARG A O 1
ATOM 2324 N N . ALA A 1 298 ? -25.340 -14.454 23.884 1.00 93.88 298 ALA A N 1
ATOM 2325 C CA . ALA A 1 298 ? -24.888 -15.332 22.808 1.00 93.88 298 ALA A CA 1
ATOM 2326 C C . ALA A 1 298 ? -23.397 -15.106 22.489 1.00 93.88 298 ALA A C 1
ATOM 2328 O O . ALA A 1 298 ? -22.949 -13.961 22.395 1.00 93.88 298 ALA A O 1
ATOM 2329 N N . ARG A 1 299 ? -22.655 -16.185 22.206 1.00 93.44 299 ARG A N 1
ATOM 2330 C CA . ARG A 1 299 ? -21.230 -16.146 21.821 1.00 93.44 299 ARG A CA 1
ATOM 2331 C C . ARG A 1 299 ? -20.917 -15.122 20.726 1.00 93.44 299 ARG A C 1
ATOM 2333 O O . ARG A 1 299 ? -19.939 -14.388 20.828 1.00 93.44 299 ARG A O 1
ATOM 2340 N N . ALA A 1 300 ? -21.741 -15.043 19.680 1.00 87.69 300 ALA A N 1
ATOM 2341 C CA . ALA A 1 300 ? -21.525 -14.096 18.580 1.00 87.69 300 ALA A CA 1
ATOM 2342 C C . ALA A 1 300 ? -21.570 -12.626 19.046 1.00 87.69 300 ALA A C 1
ATOM 2344 O O . ALA A 1 300 ? -20.801 -11.797 18.562 1.00 87.69 300 ALA A O 1
ATOM 2345 N N . VAL A 1 301 ? -22.431 -12.320 20.021 1.00 88.38 301 VAL A N 1
ATOM 2346 C CA . VAL A 1 301 ? -22.568 -10.982 20.605 1.00 88.38 301 VAL A CA 1
ATOM 2347 C C . VAL A 1 301 ? -21.341 -10.645 21.451 1.00 88.38 301 VAL A C 1
ATOM 2349 O O . VAL A 1 301 ? -20.749 -9.584 21.260 1.00 88.38 301 VAL A O 1
ATOM 2352 N N . GLU A 1 302 ? -20.897 -11.560 22.319 1.00 94.19 302 GLU A N 1
ATOM 2353 C CA . GLU A 1 302 ? -19.679 -11.343 23.113 1.00 94.19 302 GLU A CA 1
ATOM 2354 C C . GLU A 1 302 ? -18.431 -11.245 22.241 1.00 94.19 302 GLU A C 1
ATOM 2356 O O . GLU A 1 302 ? -17.605 -10.365 22.454 1.00 94.19 302 GLU A O 1
ATOM 2361 N N . SER A 1 303 ? -18.324 -12.059 21.189 1.00 90.69 303 SER A N 1
ATOM 2362 C CA . SER A 1 303 ? -17.234 -11.934 20.221 1.00 90.69 303 SER A CA 1
ATOM 2363 C C . SER A 1 303 ? -17.196 -10.538 19.590 1.00 90.69 303 SER A C 1
ATOM 2365 O O . SER A 1 303 ? -16.116 -9.973 19.425 1.00 90.69 303 SER A O 1
ATOM 2367 N N . SER A 1 304 ? -18.355 -9.962 19.257 1.00 86.62 304 SER A N 1
ATOM 2368 C CA . SER A 1 304 ? -18.442 -8.600 18.720 1.00 86.62 304 SER A CA 1
ATOM 2369 C C . SER A 1 304 ? -18.000 -7.550 19.745 1.00 86.62 304 SER A C 1
ATOM 2371 O O . SER A 1 304 ? -17.243 -6.642 19.401 1.00 86.62 304 SER A O 1
ATOM 2373 N N . TYR A 1 305 ? -18.441 -7.666 21.001 1.00 93.25 305 TYR A N 1
ATOM 2374 C CA . TYR A 1 305 ? -18.093 -6.722 22.070 1.00 93.25 305 TYR A CA 1
ATOM 2375 C C . TYR A 1 305 ? -16.624 -6.810 22.485 1.00 93.25 305 TYR A C 1
ATOM 2377 O O . TYR A 1 305 ? -15.979 -5.779 22.657 1.00 93.25 305 TYR A O 1
ATOM 2385 N N . LEU A 1 306 ? -16.065 -8.016 22.574 1.00 91.44 306 LEU A N 1
ATOM 2386 C CA . LEU A 1 306 ? -14.644 -8.236 22.834 1.00 91.44 306 LEU A CA 1
ATOM 2387 C C . LEU A 1 306 ? -13.786 -7.626 21.723 1.00 91.44 306 LEU A C 1
ATOM 2389 O O . LEU A 1 306 ? -12.870 -6.863 22.011 1.00 91.44 306 LEU A O 1
ATOM 2393 N N . ASN A 1 307 ? -14.131 -7.854 20.451 1.00 87.88 307 ASN A N 1
ATOM 2394 C CA . ASN A 1 307 ? -13.440 -7.211 19.329 1.00 87.88 307 ASN A CA 1
ATOM 2395 C C . ASN A 1 307 ? -13.601 -5.678 19.347 1.00 87.88 307 ASN A C 1
ATOM 2397 O O . ASN A 1 307 ? -12.684 -4.951 18.972 1.00 87.88 307 ASN A O 1
ATOM 2401 N N . GLN A 1 308 ? -14.743 -5.152 19.800 1.00 83.88 308 GLN A N 1
ATOM 2402 C CA . GLN A 1 308 ? -14.914 -3.711 19.994 1.00 83.88 308 GLN A CA 1
ATOM 2403 C C . GLN A 1 308 ? -13.998 -3.170 21.099 1.00 83.88 308 GLN A C 1
ATOM 2405 O O . GLN A 1 308 ? -13.331 -2.167 20.880 1.00 83.88 308 GLN A O 1
ATOM 2410 N N . LEU A 1 309 ? -13.904 -3.850 22.240 1.00 85.69 309 LEU A N 1
ATOM 2411 C CA . LEU A 1 309 ? -12.998 -3.484 23.330 1.00 85.69 309 LEU A CA 1
ATOM 2412 C C . LEU A 1 309 ? -11.516 -3.584 22.925 1.00 85.69 309 LEU A C 1
ATOM 2414 O O . LEU A 1 309 ? -10.718 -2.761 23.366 1.00 85.69 309 LEU A O 1
ATOM 2418 N N . VAL A 1 310 ? -11.152 -4.525 22.045 1.00 83.31 310 VAL A N 1
ATOM 2419 C CA . VAL A 1 310 ? -9.818 -4.585 21.414 1.00 83.31 310 VAL A CA 1
ATOM 2420 C C . VAL A 1 310 ? -9.566 -3.340 20.560 1.00 83.31 310 VAL A C 1
ATOM 2422 O O . VAL A 1 310 ? -8.543 -2.685 20.731 1.00 83.31 310 VAL A O 1
ATOM 2425 N N . ARG A 1 311 ? -10.515 -2.951 19.696 1.00 76.88 311 ARG A N 1
ATOM 2426 C CA . ARG A 1 311 ? -10.409 -1.724 18.877 1.00 76.88 311 ARG A CA 1
ATOM 2427 C C . ARG A 1 311 ? -10.332 -0.452 19.721 1.00 76.88 311 ARG A C 1
ATOM 2429 O O . ARG A 1 311 ? -9.650 0.493 19.353 1.00 76.88 311 ARG A O 1
ATOM 2436 N N . MET A 1 312 ? -11.006 -0.433 20.870 1.00 76.81 312 MET A N 1
ATOM 2437 C CA . MET A 1 312 ? -10.918 0.665 21.840 1.00 76.81 312 MET A CA 1
ATOM 2438 C C . MET A 1 312 ? -9.595 0.676 22.620 1.00 76.81 312 MET A C 1
ATOM 2440 O O . MET A 1 312 ? -9.352 1.604 23.386 1.00 76.81 312 MET A O 1
ATOM 2444 N N . GLY A 1 313 ? -8.751 -0.343 22.446 1.00 74.31 313 GLY A N 1
ATOM 2445 C CA . GLY A 1 313 ? -7.476 -0.452 23.130 1.00 74.31 313 GLY A CA 1
ATOM 2446 C C . GLY A 1 313 ? -7.584 -0.960 24.567 1.00 74.31 313 GLY A C 1
ATOM 2447 O O . GLY A 1 313 ? -6.652 -0.767 25.321 1.00 74.31 313 GLY A O 1
ATOM 2448 N N . TYR A 1 314 ? -8.671 -1.598 24.997 1.00 79.44 314 TYR A N 1
ATOM 2449 C CA . TYR A 1 314 ? -8.775 -2.098 26.379 1.00 79.44 314 TYR A CA 1
ATOM 2450 C C . TYR A 1 314 ? -8.316 -3.549 26.551 1.00 79.44 314 TYR A C 1
ATOM 2452 O O . TYR A 1 314 ? -7.920 -3.952 27.645 1.00 79.44 314 TYR A O 1
ATOM 2460 N N . LEU A 1 315 ? -8.379 -4.345 25.482 1.00 86.00 315 LEU A N 1
ATOM 2461 C CA . LEU A 1 315 ? -8.104 -5.783 25.511 1.00 86.00 315 LEU A CA 1
ATOM 2462 C C . LEU A 1 315 ? -7.077 -6.182 24.458 1.00 86.00 315 LEU A C 1
ATOM 2464 O O . LEU A 1 315 ? -7.096 -5.648 23.354 1.00 86.00 315 LEU A O 1
ATOM 2468 N N . LYS A 1 316 ? -6.253 -7.187 24.756 1.00 81.62 316 LYS A N 1
ATOM 2469 C CA . LYS A 1 316 ? -5.430 -7.895 23.769 1.00 81.62 316 LYS A CA 1
ATOM 2470 C C . LYS A 1 316 ? -6.212 -9.074 23.198 1.00 81.62 316 LYS A C 1
ATOM 2472 O O . LYS A 1 316 ? -7.095 -9.622 23.857 1.00 81.62 316 LYS A O 1
ATOM 2477 N N . LYS A 1 317 ? -5.864 -9.465 21.973 1.00 86.19 317 LYS A N 1
ATOM 2478 C CA . LYS A 1 317 ? -6.405 -10.639 21.285 1.00 86.19 317 LYS A CA 1
ATOM 2479 C C . LYS A 1 317 ? -5.250 -11.487 20.770 1.00 86.19 317 LYS A C 1
ATOM 2481 O O . LYS A 1 317 ? -4.431 -10.996 20.001 1.00 86.19 317 LYS A O 1
ATOM 2486 N N . GLU A 1 318 ? -5.216 -12.755 21.156 1.00 84.44 318 GLU A N 1
ATOM 2487 C CA . GLU A 1 318 ? -4.182 -13.711 20.759 1.00 84.44 318 GLU A CA 1
ATOM 2488 C C . GLU A 1 318 ? -4.832 -14.979 20.189 1.00 84.44 318 GLU A C 1
ATOM 2490 O O . GLU A 1 318 ? -5.873 -15.443 20.664 1.00 84.44 318 GLU A O 1
ATOM 2495 N N . ARG A 1 319 ? -4.226 -15.569 19.154 1.00 83.38 319 ARG A N 1
ATOM 2496 C CA . ARG A 1 319 ? -4.681 -16.842 18.584 1.00 83.38 319 ARG A CA 1
ATOM 2497 C C . ARG A 1 319 ? -3.734 -17.960 19.013 1.00 83.38 319 ARG A C 1
ATOM 2499 O O . ARG A 1 319 ? -2.625 -18.055 18.497 1.00 83.38 319 ARG A O 1
ATOM 2506 N N . ARG A 1 320 ? -4.192 -18.844 19.908 1.00 84.62 320 ARG A N 1
ATOM 2507 C CA . ARG A 1 320 ? -3.473 -20.069 20.307 1.00 84.62 320 ARG A CA 1
ATOM 2508 C C . ARG A 1 320 ? -4.137 -21.292 19.682 1.00 84.62 320 ARG A C 1
ATOM 2510 O O . ARG A 1 320 ? -5.201 -21.752 20.104 1.00 84.62 320 ARG A O 1
ATOM 2517 N N . GLY A 1 321 ? -3.514 -21.813 18.625 1.00 85.44 321 GLY A N 1
ATOM 2518 C CA . GLY A 1 321 ? -4.044 -22.932 17.846 1.00 85.44 321 GLY A CA 1
ATOM 2519 C C . GLY A 1 321 ? -5.387 -22.592 17.187 1.00 85.44 321 GLY A C 1
ATOM 2520 O O . GLY A 1 321 ? -5.484 -21.674 16.374 1.00 85.44 321 GLY A O 1
ATOM 2521 N N . ARG A 1 322 ? -6.446 -23.338 17.531 1.00 81.19 322 ARG A N 1
ATOM 2522 C CA . ARG A 1 322 ? -7.814 -23.102 17.022 1.00 81.19 322 ARG A CA 1
ATOM 2523 C C . ARG A 1 322 ? -8.632 -22.126 17.875 1.00 81.19 322 ARG A C 1
ATOM 2525 O O . ARG A 1 322 ? -9.772 -21.841 17.519 1.00 81.19 322 ARG A O 1
ATOM 2532 N N . ARG A 1 323 ? -8.084 -21.640 18.992 1.00 85.62 323 ARG A N 1
ATOM 2533 C CA . ARG A 1 323 ? -8.790 -20.769 19.937 1.00 85.62 323 ARG A CA 1
ATOM 2534 C C . ARG A 1 323 ? -8.330 -19.323 19.792 1.00 85.62 323 ARG A C 1
ATOM 2536 O O . ARG A 1 323 ? -7.165 -19.054 19.505 1.00 85.62 323 ARG A O 1
ATOM 2543 N N . VAL A 1 324 ? -9.273 -18.412 19.998 1.00 88.38 324 VAL A N 1
ATOM 2544 C CA . VAL A 1 324 ? -9.058 -16.965 20.052 1.00 88.38 324 VAL A CA 1
ATOM 2545 C C . VAL A 1 324 ? -9.288 -16.538 21.493 1.00 88.38 324 VAL A C 1
ATOM 2547 O O . VAL A 1 324 ? -10.397 -16.703 22.003 1.00 88.38 324 VAL A O 1
ATOM 2550 N N . LEU A 1 325 ? -8.235 -16.044 22.130 1.00 91.38 325 LEU A N 1
ATOM 2551 C CA . LEU A 1 325 ? -8.207 -15.645 23.530 1.00 91.38 325 LEU A CA 1
ATOM 2552 C C . LEU A 1 325 ? -8.133 -14.123 23.610 1.00 91.38 325 LEU A C 1
ATOM 2554 O O . LEU A 1 325 ? -7.435 -13.478 22.826 1.00 91.38 325 LEU A O 1
ATOM 2558 N N . PHE A 1 326 ? -8.884 -13.563 24.545 1.00 92.50 326 PHE A N 1
ATOM 2559 C CA . PHE A 1 326 ? -8.880 -12.151 24.884 1.00 92.50 326 PHE A CA 1
ATOM 2560 C C . PHE A 1 326 ? -8.327 -11.999 26.293 1.00 92.50 326 PHE A C 1
ATOM 2562 O O . PHE A 1 326 ? -8.622 -12.823 27.154 1.00 92.50 326 PHE A O 1
ATOM 2569 N N . SER A 1 327 ? -7.554 -10.952 26.546 1.00 88.06 327 SER A N 1
ATOM 2570 C CA . SER A 1 327 ? -7.019 -10.665 27.879 1.00 88.06 327 SER A CA 1
ATOM 2571 C C . SER A 1 327 ? -6.959 -9.169 28.137 1.00 88.06 327 SER A C 1
ATOM 2573 O O . SER A 1 327 ? -6.923 -8.364 27.201 1.00 88.06 327 SER A O 1
ATOM 2575 N N . ILE A 1 328 ? -6.981 -8.779 29.412 1.00 82.38 328 ILE A N 1
ATOM 2576 C CA . ILE A 1 328 ? -6.764 -7.378 29.776 1.00 82.38 328 ILE A CA 1
ATOM 2577 C C . ILE A 1 328 ? -5.329 -7.000 29.437 1.00 82.38 328 ILE A C 1
ATOM 2579 O O . ILE A 1 328 ? -4.390 -7.787 29.572 1.00 82.38 328 ILE A O 1
ATOM 2583 N N . VAL A 1 329 ? -5.156 -5.757 29.033 1.00 67.81 329 VAL A N 1
ATOM 2584 C CA . VAL A 1 329 ? -3.836 -5.172 28.886 1.00 67.81 329 VAL A CA 1
ATOM 2585 C C . VAL A 1 329 ? -3.370 -4.782 30.284 1.00 67.81 329 VAL A C 1
ATOM 2587 O O . VAL A 1 329 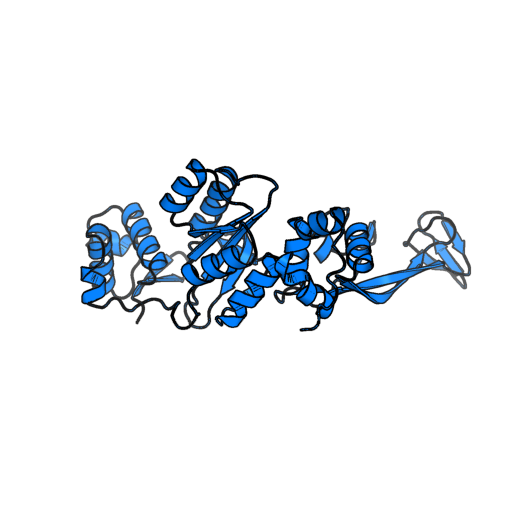? -3.934 -3.865 30.875 1.00 67.81 329 VAL A O 1
ATOM 2590 N N . ALA A 1 330 ? -2.418 -5.540 30.828 1.00 54.97 330 ALA A N 1
ATOM 2591 C CA . ALA A 1 330 ? -1.671 -5.164 32.026 1.00 54.97 330 ALA A CA 1
ATOM 2592 C C . ALA A 1 330 ? -0.675 -4.043 31.714 1.00 54.97 330 ALA A C 1
ATOM 2594 O O . ALA A 1 330 ? -0.131 -4.055 30.581 1.00 54.97 330 ALA A O 1
#